Protein AF-A0A1H0SZ43-F1 (afdb_monomer)

Sequence (228 aa):
MDKKLRDLKENLDHSVLKDIQITHNEKQRILESLHKKDKRLVPYPYYLAVVTAAVILLILLIPQFQKEHDQASTILNEVLQTEYQDDIYFPTFKQYPITFSTILYAPNGGEKKDFMVTYSETSGELMDMEGSDRQRILYGPYEGEMVFRVTYSNFQVSMNQRSNIETIGGVKTIVDEIENDNGHFWLVSFNVKNGSYYIEFNLSEKLEKVDAISIVENIIEGSITNIR

pLDDT: mean 82.41, std 14.92, range [36.5, 98.12]

Structure (mmCIF, N/CA/C/O backbone):
data_AF-A0A1H0SZ43-F1
#
_entry.id   AF-A0A1H0SZ43-F1
#
loop_
_atom_site.group_PDB
_atom_site.id
_atom_sit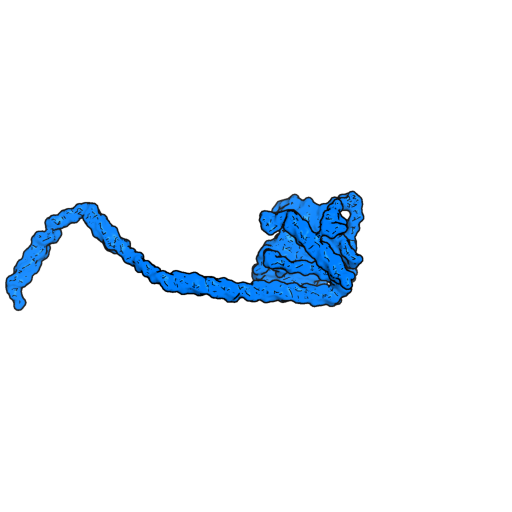e.type_symbol
_atom_site.label_atom_id
_atom_site.label_alt_id
_atom_site.label_comp_id
_atom_site.label_asym_id
_atom_site.label_entity_id
_atom_site.label_seq_id
_atom_site.pdbx_PDB_ins_code
_atom_site.Cartn_x
_atom_site.Cartn_y
_atom_site.Cartn_z
_atom_site.occupancy
_atom_site.B_iso_or_equiv
_atom_site.auth_seq_id
_atom_site.auth_comp_id
_atom_site.auth_asym_id
_atom_site.auth_atom_id
_atom_site.pdbx_PDB_model_num
ATOM 1 N N . MET A 1 1 ? 63.622 -22.001 -74.431 1.00 51.91 1 MET A N 1
ATOM 2 C CA . MET A 1 1 ? 63.098 -20.808 -73.734 1.00 51.91 1 MET A CA 1
ATOM 3 C C . MET A 1 1 ? 63.839 -19.609 -74.293 1.00 51.91 1 MET A C 1
ATOM 5 O O . MET A 1 1 ? 65.061 -19.584 -74.229 1.00 51.91 1 MET A O 1
ATOM 9 N N . ASP A 1 2 ? 63.106 -18.748 -74.987 1.00 54.59 2 ASP A N 1
ATOM 10 C CA . ASP A 1 2 ? 63.614 -17.879 -76.047 1.00 54.59 2 ASP A CA 1
ATOM 11 C C . ASP A 1 2 ? 64.477 -16.726 -75.509 1.00 54.59 2 ASP A C 1
ATOM 13 O O . ASP A 1 2 ? 64.084 -16.043 -74.561 1.00 54.59 2 ASP A O 1
ATOM 17 N N . LYS A 1 3 ? 65.659 -16.507 -76.096 1.00 57.03 3 LYS A N 1
ATOM 18 C CA . LYS A 1 3 ? 66.638 -15.506 -75.623 1.00 57.03 3 LYS A CA 1
ATOM 19 C C . LYS A 1 3 ? 66.054 -14.085 -75.675 1.00 57.03 3 LYS A C 1
ATOM 21 O O . LYS A 1 3 ? 66.315 -13.277 -74.794 1.00 57.03 3 LYS A O 1
ATOM 26 N N . LYS A 1 4 ? 65.135 -13.847 -76.620 1.00 56.84 4 LYS A N 1
ATOM 27 C CA . LYS A 1 4 ? 64.358 -12.603 -76.748 1.00 56.84 4 LYS A CA 1
ATOM 28 C C . LYS A 1 4 ? 63.408 -12.326 -75.577 1.00 56.84 4 LYS A C 1
ATOM 30 O O . LYS A 1 4 ? 63.117 -11.170 -75.308 1.00 56.84 4 LYS A O 1
ATOM 35 N N . LEU A 1 5 ? 62.932 -13.355 -74.873 1.00 53.62 5 LEU A N 1
ATOM 36 C CA . LEU A 1 5 ? 61.992 -13.207 -73.753 1.00 53.62 5 LEU A CA 1
ATOM 37 C C . LEU A 1 5 ? 62.698 -12.883 -72.427 1.00 53.62 5 LEU A C 1
ATOM 39 O O . LEU A 1 5 ? 62.084 -12.281 -71.549 1.00 53.62 5 LEU A O 1
ATOM 43 N N . ARG A 1 6 ? 63.983 -13.246 -72.282 1.00 57.47 6 ARG A N 1
ATOM 44 C CA . ARG A 1 6 ? 64.807 -12.814 -71.138 1.00 57.47 6 ARG A CA 1
ATOM 45 C C . ARG A 1 6 ? 65.218 -11.351 -71.260 1.00 57.47 6 ARG A C 1
ATOM 47 O O . ARG A 1 6 ? 65.000 -10.615 -70.306 1.00 57.47 6 ARG A O 1
ATOM 54 N N . ASP A 1 7 ? 65.665 -10.923 -72.440 1.00 59.09 7 ASP A N 1
ATOM 55 C CA . ASP A 1 7 ? 66.059 -9.524 -72.675 1.00 59.09 7 ASP A CA 1
ATOM 56 C C . ASP A 1 7 ? 64.871 -8.548 -72.561 1.00 59.09 7 ASP A C 1
ATOM 58 O O . ASP A 1 7 ? 65.037 -7.399 -72.153 1.00 59.09 7 ASP A O 1
ATOM 62 N N . LEU A 1 8 ? 63.649 -9.000 -72.874 1.00 55.69 8 LEU A N 1
ATOM 63 C CA . LEU A 1 8 ? 62.426 -8.218 -72.653 1.00 55.69 8 LEU A CA 1
ATOM 64 C C . LEU A 1 8 ? 62.078 -8.091 -71.166 1.00 55.69 8 LEU A C 1
ATOM 66 O O . LEU A 1 8 ? 61.625 -7.034 -70.736 1.00 55.69 8 LEU A O 1
ATOM 70 N N . LYS A 1 9 ? 62.309 -9.144 -70.374 1.00 54.53 9 LYS A N 1
ATOM 71 C CA . LYS A 1 9 ? 62.028 -9.142 -68.934 1.00 54.53 9 LYS A CA 1
ATOM 72 C C . LYS A 1 9 ? 63.028 -8.280 -68.158 1.00 54.53 9 LYS A C 1
ATOM 74 O O . LYS A 1 9 ? 62.609 -7.518 -67.296 1.00 54.53 9 LYS A O 1
ATOM 79 N N . GLU A 1 10 ? 64.312 -8.336 -68.509 1.00 56.12 10 GLU A N 1
ATOM 80 C CA . GLU A 1 10 ? 65.344 -7.484 -67.895 1.00 56.12 10 GLU A CA 1
ATOM 81 C C . GLU A 1 10 ? 65.180 -5.997 -68.249 1.00 56.12 10 GLU A C 1
ATOM 83 O O . GLU A 1 10 ? 65.385 -5.143 -67.389 1.00 56.12 10 GLU A O 1
ATOM 88 N N . ASN A 1 11 ? 64.734 -5.662 -69.468 1.00 51.94 11 ASN A N 1
ATOM 89 C CA . ASN A 1 11 ? 64.484 -4.263 -69.844 1.00 51.94 11 ASN A CA 1
ATOM 90 C C . ASN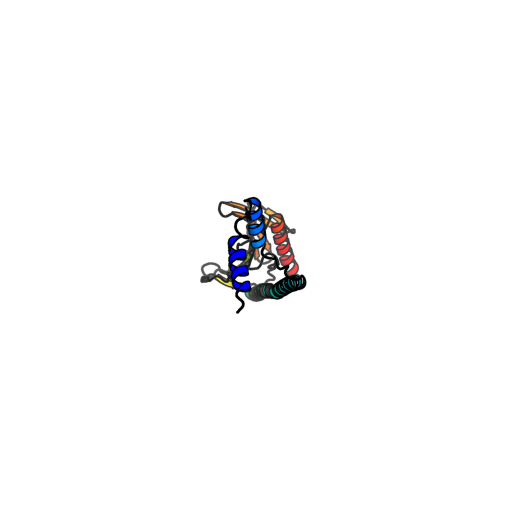 A 1 11 ? 63.194 -3.677 -69.240 1.00 51.94 11 ASN A C 1
ATOM 92 O O . ASN A 1 11 ? 63.128 -2.472 -68.990 1.00 51.94 11 ASN A O 1
ATOM 96 N N . LEU A 1 12 ? 62.178 -4.503 -68.965 1.00 53.28 12 LEU A N 1
ATOM 97 C CA . LEU A 1 12 ? 60.947 -4.063 -68.295 1.00 53.28 12 LEU A CA 1
ATOM 98 C C . LEU A 1 12 ? 61.166 -3.766 -66.803 1.00 53.28 12 LEU A C 1
ATOM 100 O O . LEU A 1 12 ? 60.657 -2.754 -66.317 1.00 53.28 12 LEU A O 1
ATOM 104 N N . ASP A 1 13 ? 61.9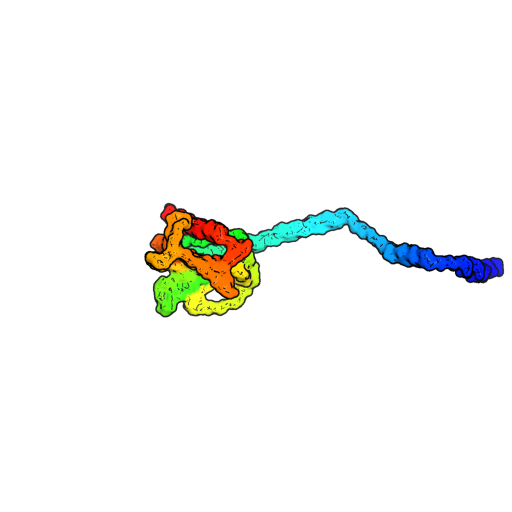71 -4.579 -66.109 1.00 50.06 13 ASP A N 1
ATOM 105 C CA . ASP A 1 13 ? 62.276 -4.379 -64.683 1.00 50.06 13 ASP A CA 1
ATOM 106 C C . ASP A 1 13 ? 63.129 -3.126 -64.423 1.00 50.06 13 ASP A C 1
ATOM 108 O O . ASP A 1 13 ? 63.052 -2.538 -63.344 1.00 50.06 13 ASP A O 1
ATOM 112 N N . HIS A 1 14 ? 63.906 -2.668 -65.411 1.00 50.84 14 HIS A N 1
ATOM 113 C CA . HIS A 1 14 ? 64.825 -1.544 -65.222 1.00 50.84 14 HIS A CA 1
ATOM 114 C C . HIS A 1 14 ? 64.347 -0.190 -65.771 1.00 50.84 14 HIS A C 1
ATOM 116 O O . HIS A 1 14 ? 64.887 0.834 -65.345 1.00 50.84 14 HIS A O 1
ATOM 122 N N . SER A 1 15 ? 63.341 -0.152 -66.658 1.00 48.56 15 SER A N 1
ATOM 123 C CA . SER A 1 15 ? 62.946 1.088 -67.352 1.00 48.56 15 SER A CA 1
ATOM 124 C C . SER A 1 15 ? 61.554 1.630 -67.015 1.00 48.56 15 SER A C 1
ATOM 126 O O . SER A 1 15 ? 61.316 2.806 -67.272 1.00 48.56 15 SER A O 1
ATOM 128 N N . VAL A 1 16 ? 60.625 0.841 -66.462 1.00 50.81 16 VAL A N 1
ATOM 129 C CA . VAL A 1 16 ? 59.220 1.298 -66.321 1.00 50.81 16 VAL A CA 1
ATOM 130 C C . VAL A 1 16 ? 58.848 1.690 -64.885 1.00 50.81 16 VAL A C 1
ATOM 132 O O . VAL A 1 16 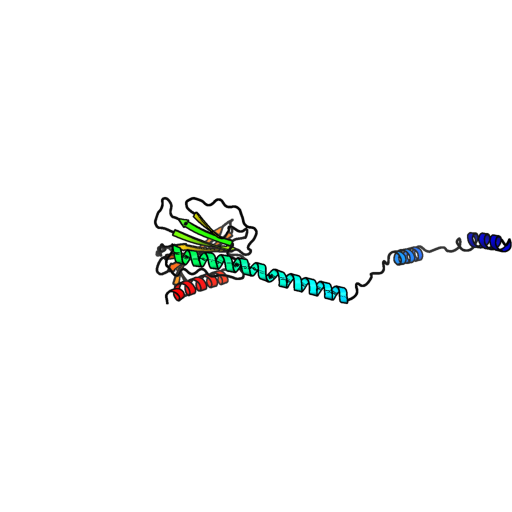? 57.884 2.419 -64.673 1.00 50.81 16 VAL A O 1
ATOM 135 N N . LEU A 1 17 ? 59.639 1.290 -63.886 1.00 49.50 17 LEU A N 1
ATOM 136 C CA . LEU A 1 17 ? 59.316 1.530 -62.472 1.00 49.50 17 LEU A CA 1
ATOM 137 C C . LEU A 1 17 ? 60.171 2.608 -61.786 1.00 49.50 17 LEU A C 1
ATOM 139 O O . LEU A 1 17 ? 59.931 2.905 -60.618 1.00 49.50 17 LEU A O 1
ATOM 143 N N . LYS A 1 18 ? 61.140 3.222 -62.483 1.00 48.75 18 LYS A N 1
ATOM 144 C CA . LYS A 1 18 ? 61.980 4.299 -61.916 1.00 48.75 18 LYS A CA 1
ATOM 145 C C . LYS A 1 18 ? 61.500 5.725 -62.194 1.00 48.75 18 LYS A C 1
ATOM 147 O O . LYS A 1 18 ? 61.917 6.617 -61.465 1.00 48.75 18 LYS A O 1
ATOM 152 N N . ASP A 1 19 ? 60.590 5.921 -63.148 1.00 48.91 19 ASP A N 1
ATOM 153 C CA . ASP A 1 19 ? 60.093 7.259 -63.522 1.00 48.91 19 ASP A CA 1
ATOM 154 C C . ASP A 1 19 ? 58.669 7.568 -63.053 1.00 48.91 19 ASP A C 1
ATOM 156 O O . ASP A 1 19 ? 58.137 8.643 -63.328 1.00 48.91 19 ASP A O 1
ATOM 160 N N . ILE A 1 20 ? 58.048 6.685 -62.268 1.00 51.09 20 ILE A N 1
ATOM 161 C CA . ILE A 1 20 ? 56.809 7.049 -61.580 1.00 51.09 20 ILE A CA 1
ATOM 162 C C . ILE A 1 20 ? 57.196 7.759 -60.281 1.00 51.09 20 ILE A C 1
ATOM 164 O O . ILE A 1 20 ? 57.262 7.154 -59.210 1.00 51.09 20 ILE A O 1
ATOM 168 N N . GLN A 1 21 ? 57.470 9.063 -60.370 1.00 53.22 21 GLN A N 1
ATOM 169 C CA . GLN A 1 21 ? 57.442 9.935 -59.198 1.00 53.22 21 GLN A CA 1
ATOM 170 C C . GLN A 1 21 ? 55.995 10.026 -58.708 1.00 53.22 21 GLN A C 1
ATOM 172 O O . GLN A 1 21 ? 55.263 10.947 -59.057 1.00 53.22 21 GLN A O 1
ATOM 177 N N . ILE A 1 22 ? 55.574 9.040 -57.915 1.00 56.00 22 ILE A N 1
ATOM 178 C CA . ILE A 1 22 ? 54.277 9.070 -57.244 1.00 56.00 22 ILE A CA 1
ATOM 179 C C . ILE A 1 22 ? 54.324 10.243 -56.270 1.00 56.00 22 ILE A C 1
ATOM 181 O O . ILE A 1 22 ? 55.036 10.216 -55.261 1.00 56.00 22 ILE A O 1
ATOM 185 N N . THR A 1 23 ? 53.580 11.294 -56.588 1.00 67.12 23 THR A N 1
ATOM 186 C CA . THR A 1 23 ? 53.463 12.462 -55.719 1.00 67.12 23 THR A CA 1
ATOM 187 C C . THR A 1 23 ? 52.804 12.063 -54.396 1.00 67.12 23 THR A C 1
ATOM 189 O O . THR A 1 23 ? 52.048 11.091 -54.316 1.00 67.12 23 THR A O 1
ATOM 192 N N . HIS A 1 24 ? 53.068 12.810 -53.318 1.00 67.88 24 HIS A N 1
ATOM 193 C CA . HIS A 1 24 ? 52.515 12.502 -51.990 1.00 67.88 24 HIS A CA 1
ATOM 194 C C . HIS A 1 24 ? 50.977 12.350 -52.009 1.00 67.88 24 HIS A C 1
ATOM 196 O O . HIS A 1 24 ? 50.426 11.481 -51.331 1.00 67.88 24 HIS A O 1
ATOM 202 N N . ASN A 1 25 ? 50.302 13.122 -52.867 1.00 70.62 25 ASN A N 1
ATOM 203 C CA . ASN A 1 25 ? 48.854 13.063 -53.079 1.00 70.62 25 ASN A CA 1
ATOM 204 C C . ASN A 1 25 ? 48.376 11.770 -53.755 1.00 70.62 25 ASN A C 1
ATOM 206 O O . ASN A 1 25 ? 47.320 11.248 -53.402 1.00 70.62 25 ASN A O 1
ATOM 210 N N . GLU A 1 26 ? 49.128 11.222 -54.706 1.00 71.06 26 GLU A N 1
ATOM 211 C CA . GLU A 1 26 ? 48.772 9.957 -55.359 1.00 71.06 26 GLU A CA 1
ATOM 212 C C . GLU A 1 26 ? 48.960 8.778 -54.408 1.00 71.06 26 GLU A C 1
ATOM 214 O O . GLU A 1 26 ? 48.111 7.889 -54.348 1.00 71.06 26 GLU A O 1
ATOM 219 N N . LYS A 1 27 ? 50.010 8.816 -53.579 1.00 71.38 27 LYS A N 1
ATOM 220 C CA . LYS A 1 27 ? 50.219 7.822 -52.523 1.00 71.38 27 LYS A CA 1
ATOM 221 C C . LYS A 1 27 ? 49.079 7.840 -51.501 1.00 71.38 27 LYS A C 1
ATOM 223 O O . LYS A 1 27 ? 48.614 6.771 -51.109 1.00 71.38 27 LYS A O 1
ATOM 228 N N . GLN A 1 28 ? 48.604 9.024 -51.103 1.00 73.25 28 GLN A N 1
ATOM 229 C CA . GLN A 1 28 ? 47.438 9.139 -50.224 1.00 73.25 28 GLN A CA 1
ATOM 230 C C . GLN A 1 28 ? 46.155 8.638 -50.888 1.00 73.25 28 GLN A C 1
ATOM 232 O O . GLN A 1 28 ? 45.450 7.845 -50.274 1.00 73.25 28 GLN A O 1
ATOM 237 N N . ARG A 1 29 ? 45.891 8.984 -52.153 1.00 73.12 29 ARG A N 1
ATOM 238 C CA . ARG A 1 29 ? 44.726 8.455 -52.888 1.00 73.12 29 ARG A CA 1
ATOM 239 C C . ARG A 1 29 ? 44.733 6.932 -52.992 1.00 73.12 29 ARG A C 1
ATOM 241 O O . ARG A 1 29 ? 43.689 6.301 -52.845 1.00 73.12 29 ARG A O 1
ATOM 248 N N . ILE A 1 30 ? 45.898 6.332 -53.224 1.00 73.38 30 ILE A N 1
ATOM 249 C CA . ILE A 1 30 ? 46.037 4.874 -53.292 1.00 73.38 30 ILE A CA 1
ATOM 250 C C . ILE A 1 30 ? 45.821 4.252 -51.905 1.00 73.38 30 ILE A C 1
ATOM 252 O O . ILE A 1 30 ? 45.062 3.291 -51.788 1.00 73.38 30 ILE A O 1
ATOM 256 N N . LEU A 1 31 ? 46.399 4.824 -50.844 1.00 71.19 31 LEU A N 1
ATOM 257 C CA . LEU A 1 31 ? 46.170 4.374 -49.464 1.00 71.19 31 LEU A CA 1
ATOM 258 C C . LEU A 1 31 ? 44.696 4.483 -49.048 1.00 71.19 31 LEU A C 1
ATOM 260 O O . 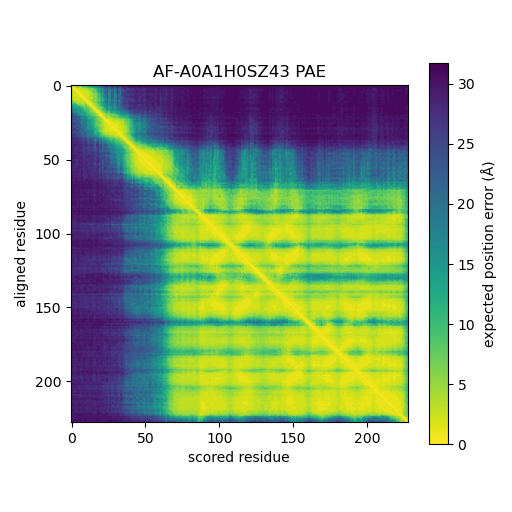LEU A 1 31 ? 44.156 3.539 -48.476 1.00 71.19 31 LEU A O 1
ATOM 264 N N . GLU A 1 32 ? 44.021 5.579 -49.391 1.00 72.25 32 GLU A N 1
ATOM 265 C CA . GLU A 1 32 ? 42.584 5.752 -49.154 1.00 72.25 32 GLU A CA 1
ATOM 266 C C . GLU A 1 32 ? 41.751 4.733 -49.936 1.00 72.25 32 GLU A C 1
ATOM 268 O O . GLU A 1 32 ? 40.787 4.185 -49.401 1.00 72.25 32 GLU A O 1
ATOM 273 N N . SER A 1 33 ? 42.139 4.418 -51.176 1.00 68.75 33 SER A N 1
ATOM 274 C CA . SER A 1 33 ? 41.449 3.407 -51.985 1.00 68.75 33 SER A CA 1
ATOM 275 C C . SER A 1 33 ? 41.627 1.982 -51.447 1.00 68.75 33 SER A C 1
ATOM 277 O O . SER A 1 33 ? 40.697 1.185 -51.533 1.00 68.75 33 SER A O 1
ATOM 279 N N . LEU A 1 34 ? 42.771 1.678 -50.820 1.00 63.22 34 LEU A N 1
ATOM 280 C CA . LEU A 1 34 ? 43.043 0.389 -50.172 1.00 63.22 34 LEU A CA 1
ATOM 281 C C . LEU A 1 34 ? 42.355 0.261 -48.803 1.00 63.22 34 LEU A C 1
ATOM 283 O O . LEU A 1 34 ? 41.975 -0.837 -48.403 1.00 63.22 34 LEU A O 1
ATOM 287 N N . HIS A 1 35 ? 42.165 1.373 -48.085 1.00 61.25 35 HIS A N 1
ATOM 288 C CA . HIS A 1 35 ? 41.445 1.416 -46.805 1.00 61.25 35 HIS A CA 1
ATOM 289 C C . HIS A 1 35 ? 39.923 1.517 -46.952 1.00 61.25 35 HIS A C 1
ATOM 291 O O . HIS A 1 35 ? 39.200 1.355 -45.962 1.00 61.25 35 HIS A O 1
ATOM 297 N N . LYS A 1 36 ? 39.407 1.741 -48.165 1.00 55.28 36 LYS A N 1
ATOM 298 C CA . LYS A 1 36 ? 37.971 1.735 -48.451 1.00 55.28 36 LYS A CA 1
ATOM 299 C C . LYS A 1 36 ? 37.450 0.296 -48.449 1.00 55.28 36 LYS A C 1
ATOM 301 O O . LYS A 1 36 ? 37.147 -0.290 -49.479 1.00 55.28 36 LYS A O 1
ATOM 306 N N . LYS A 1 37 ? 37.360 -0.282 -47.251 1.00 55.94 37 LYS A N 1
ATOM 307 C CA . LYS A 1 37 ? 36.690 -1.554 -46.988 1.00 55.94 37 LYS A CA 1
ATOM 308 C C . LYS A 1 37 ? 35.260 -1.410 -47.497 1.00 55.94 37 LYS A C 1
ATOM 310 O O . LYS A 1 37 ? 34.521 -0.569 -46.978 1.00 55.94 37 LYS A O 1
ATOM 315 N N . ASP A 1 38 ? 34.896 -2.183 -48.518 1.00 57.03 38 ASP A N 1
ATOM 316 C CA . ASP A 1 38 ? 33.530 -2.230 -49.029 1.00 57.03 38 ASP A CA 1
ATOM 317 C C . ASP A 1 38 ? 32.586 -2.418 -47.845 1.00 57.03 38 ASP A C 1
ATOM 319 O O . ASP A 1 38 ? 32.577 -3.465 -47.186 1.00 57.03 38 ASP A O 1
ATOM 323 N N . LYS A 1 39 ? 31.814 -1.372 -47.532 1.00 57.00 39 LYS A N 1
ATOM 324 C CA . LYS A 1 39 ? 30.705 -1.484 -46.595 1.00 57.00 39 LYS A CA 1
ATOM 325 C C . LYS A 1 39 ? 29.702 -2.391 -47.288 1.00 57.00 39 LYS A C 1
ATOM 327 O O . LYS A 1 39 ? 28.895 -1.920 -48.082 1.00 57.00 39 LYS A O 1
ATOM 332 N N . ARG A 1 40 ? 29.805 -3.701 -47.045 1.00 59.19 40 ARG A N 1
ATOM 333 C CA . ARG A 1 40 ? 28.800 -4.672 -47.469 1.00 59.19 40 ARG A CA 1
ATOM 334 C C . ARG A 1 40 ? 27.488 -4.212 -46.855 1.00 59.19 40 ARG A C 1
ATOM 336 O O . ARG A 1 40 ? 27.285 -4.353 -45.652 1.00 59.19 40 ARG A O 1
ATOM 343 N N . LEU A 1 41 ? 26.660 -3.574 -47.677 1.00 61.22 41 LEU A N 1
ATOM 344 C CA . LEU A 1 41 ? 25.313 -3.177 -47.312 1.00 61.22 41 LEU A CA 1
ATOM 345 C C . LEU A 1 41 ? 24.597 -4.463 -46.932 1.00 61.22 41 LEU A C 1
ATOM 347 O O . LEU A 1 41 ? 24.427 -5.360 -47.759 1.00 61.22 41 LEU A O 1
ATOM 351 N N . VAL A 1 42 ? 24.280 -4.588 -45.648 1.00 68.62 42 VAL A N 1
ATOM 352 C CA . VAL A 1 42 ? 23.549 -5.745 -45.154 1.00 68.62 42 VAL A CA 1
ATOM 353 C C . VAL A 1 42 ? 22.195 -5.719 -45.869 1.00 68.62 42 VAL A C 1
ATOM 355 O O . VAL A 1 42 ? 21.550 -4.667 -45.897 1.00 68.62 42 VAL A O 1
ATOM 358 N N . PRO A 1 43 ? 21.786 -6.805 -46.541 1.00 78.12 43 PRO A N 1
ATOM 359 C CA . PRO A 1 43 ? 20.596 -6.779 -47.375 1.00 78.12 43 PRO A CA 1
ATOM 360 C C . PRO A 1 43 ? 19.368 -6.440 -46.523 1.00 78.12 43 PRO A C 1
ATOM 362 O O . PRO A 1 43 ? 19.183 -6.999 -45.447 1.00 78.12 43 PRO A O 1
ATOM 365 N N . TYR A 1 44 ? 18.512 -5.548 -47.025 1.00 75.06 44 TYR A N 1
ATOM 366 C CA . TYR A 1 44 ? 17.254 -5.125 -46.394 1.00 75.06 44 TYR A CA 1
ATOM 367 C C . TYR A 1 44 ? 16.426 -6.245 -45.712 1.00 75.06 44 TYR A C 1
ATOM 369 O O . TYR A 1 44 ? 15.971 -6.021 -44.589 1.00 75.06 44 TYR A O 1
ATOM 377 N N . PRO A 1 45 ? 16.271 -7.464 -46.282 1.00 83.62 45 PRO A N 1
ATOM 378 C CA . PRO A 1 45 ? 15.563 -8.559 -45.602 1.00 83.62 45 PRO A CA 1
ATOM 379 C C . PRO A 1 45 ? 16.171 -8.975 -44.254 1.00 83.62 45 PRO A C 1
ATOM 381 O O . PRO A 1 45 ? 15.441 -9.431 -43.380 1.00 83.62 45 PRO A O 1
ATOM 384 N N . TYR A 1 46 ? 17.478 -8.787 -44.047 1.00 85.38 46 TYR A N 1
ATOM 385 C CA . TYR A 1 46 ? 18.127 -9.063 -42.765 1.00 85.38 46 TYR A CA 1
ATOM 386 C C . TYR A 1 46 ? 17.644 -8.104 -41.671 1.00 85.38 46 TYR A C 1
ATOM 388 O O . TYR A 1 46 ? 17.347 -8.537 -40.562 1.00 85.38 46 TYR A O 1
ATOM 396 N N . TYR A 1 47 ? 17.497 -6.813 -41.985 1.00 83.50 47 TYR A N 1
ATOM 397 C CA . TYR A 1 47 ? 16.976 -5.829 -41.032 1.00 83.50 47 TYR A CA 1
ATOM 398 C C . TYR A 1 47 ? 15.532 -6.133 -40.641 1.00 83.50 47 TYR A C 1
ATOM 400 O O . TYR A 1 47 ? 15.202 -6.107 -39.458 1.00 83.50 47 TYR A O 1
ATOM 408 N N . LEU A 1 48 ? 14.690 -6.481 -41.619 1.00 86.69 48 LEU A N 1
ATOM 409 C CA . LEU A 1 48 ? 13.311 -6.886 -41.350 1.00 86.69 48 LEU A CA 1
ATOM 410 C C . LEU A 1 48 ? 13.249 -8.110 -40.434 1.00 86.69 48 LEU A C 1
ATOM 412 O O . LEU A 1 48 ? 12.468 -8.097 -39.485 1.00 86.69 48 LEU A O 1
ATOM 416 N N . ALA A 1 49 ? 14.095 -9.118 -40.673 1.00 87.94 49 ALA A N 1
ATOM 417 C CA . ALA A 1 49 ? 14.172 -10.322 -39.848 1.00 87.94 49 ALA A CA 1
ATOM 418 C C . ALA A 1 49 ? 14.611 -10.021 -38.404 1.00 87.94 49 ALA A C 1
ATOM 420 O O . ALA A 1 49 ? 14.023 -10.546 -37.463 1.00 87.94 49 ALA A O 1
ATOM 421 N N . VAL A 1 50 ? 15.598 -9.139 -38.211 1.00 87.94 50 VAL A N 1
ATOM 422 C CA . VAL A 1 50 ? 16.055 -8.733 -36.869 1.00 87.94 50 VAL A CA 1
ATOM 423 C C . VAL A 1 50 ? 14.959 -7.975 -36.118 1.00 87.94 50 VAL A C 1
ATOM 425 O O . VAL A 1 50 ? 14.716 -8.259 -34.948 1.00 87.94 50 VAL A O 1
ATOM 428 N N . VAL A 1 51 ? 14.256 -7.053 -36.784 1.00 90.25 51 VAL A N 1
ATOM 429 C CA . VAL A 1 51 ? 13.150 -6.303 -36.167 1.00 90.25 51 VAL A CA 1
ATOM 430 C C . VAL A 1 51 ? 11.991 -7.231 -35.803 1.00 90.25 51 VAL A C 1
ATOM 432 O O . VAL A 1 51 ? 11.475 -7.148 -34.693 1.00 90.25 51 VAL A O 1
ATOM 435 N N . THR A 1 52 ? 11.605 -8.154 -36.690 1.00 89.06 52 THR A N 1
ATOM 436 C CA . THR A 1 52 ? 10.539 -9.125 -36.378 1.00 89.06 52 THR A CA 1
ATOM 437 C C . THR A 1 52 ? 10.932 -10.054 -35.238 1.00 89.06 52 THR A C 1
ATOM 439 O O . THR A 1 52 ? 10.118 -10.275 -34.345 1.00 89.06 52 THR A O 1
ATOM 442 N N . ALA A 1 53 ? 12.173 -10.544 -35.211 1.00 90.75 53 ALA A N 1
ATOM 443 C CA . ALA A 1 53 ? 12.670 -11.353 -34.103 1.00 90.75 53 ALA A CA 1
ATOM 444 C C . ALA A 1 53 ? 12.640 -10.584 -32.771 1.00 90.75 53 ALA A C 1
ATOM 446 O O . ALA A 1 53 ? 12.199 -11.135 -31.766 1.00 90.75 53 ALA A O 1
ATOM 447 N N . ALA A 1 54 ? 13.034 -9.305 -32.764 1.00 89.69 54 ALA A N 1
ATOM 448 C CA . ALA A 1 54 ? 12.986 -8.460 -31.571 1.00 89.69 54 ALA A CA 1
ATOM 449 C C . ALA A 1 54 ? 11.549 -8.230 -31.071 1.00 89.69 54 ALA A C 1
ATOM 451 O O . ALA A 1 54 ? 11.297 -8.316 -29.872 1.00 89.69 54 ALA A O 1
ATOM 452 N N . VAL A 1 55 ? 10.593 -7.997 -31.976 1.00 91.31 55 VAL A N 1
ATOM 453 C CA . VAL A 1 55 ? 9.174 -7.825 -31.621 1.00 91.31 55 VAL A CA 1
ATOM 454 C C . VAL A 1 55 ? 8.572 -9.123 -31.080 1.00 91.31 55 VAL A C 1
ATOM 456 O O . VAL A 1 55 ? 7.873 -9.091 -30.072 1.00 91.31 55 VAL A O 1
ATOM 459 N N . ILE A 1 56 ? 8.864 -10.270 -31.701 1.00 89.75 56 ILE A N 1
ATOM 460 C CA . ILE A 1 56 ? 8.400 -11.578 -31.214 1.00 89.75 56 ILE A CA 1
ATOM 461 C C . ILE A 1 56 ? 8.982 -11.866 -29.828 1.00 89.75 56 ILE A C 1
ATOM 463 O O . ILE A 1 56 ? 8.244 -12.292 -28.944 1.00 89.75 56 ILE A O 1
ATOM 467 N N . LEU A 1 57 ? 10.273 -11.593 -29.614 1.00 86.25 57 LEU A N 1
ATOM 468 C CA . LEU A 1 57 ? 10.911 -11.748 -28.307 1.00 86.25 57 LEU A CA 1
ATOM 469 C C . LEU A 1 57 ? 10.221 -10.875 -27.250 1.00 86.25 57 LEU A C 1
ATOM 471 O O . LEU A 1 57 ? 9.914 -11.365 -26.170 1.00 86.25 57 LEU A O 1
ATOM 475 N N . LEU A 1 58 ? 9.910 -9.618 -27.581 1.00 80.62 58 LEU A N 1
ATOM 476 C CA . LEU A 1 58 ? 9.194 -8.712 -26.684 1.00 80.62 58 LEU A CA 1
ATOM 477 C C . LEU A 1 58 ? 7.801 -9.257 -26.327 1.00 80.62 58 LEU A C 1
ATOM 479 O O . LEU A 1 58 ? 7.445 -9.289 -25.156 1.00 80.62 58 LEU A O 1
ATOM 483 N N . ILE A 1 59 ? 7.038 -9.742 -27.316 1.00 80.94 59 ILE A N 1
ATOM 484 C CA . ILE A 1 59 ? 5.699 -10.323 -27.109 1.00 80.94 59 ILE A CA 1
ATOM 485 C C . ILE A 1 59 ? 5.766 -11.579 -26.231 1.00 80.94 59 ILE A C 1
ATOM 487 O O . ILE A 1 59 ? 4.898 -11.780 -25.384 1.00 80.94 59 ILE A O 1
ATOM 491 N N . LEU A 1 60 ? 6.798 -12.409 -26.399 1.00 76.25 60 LEU A N 1
ATOM 492 C CA . LEU A 1 60 ? 6.991 -13.625 -25.606 1.00 76.25 60 LEU A CA 1
ATOM 493 C C . LEU A 1 60 ? 7.363 -13.349 -24.140 1.00 76.25 60 LEU A C 1
ATOM 495 O O . LEU A 1 60 ? 7.167 -14.234 -23.312 1.00 76.25 60 LEU A O 1
ATOM 499 N N . LEU A 1 61 ? 7.856 -12.151 -23.808 1.00 69.50 61 LEU A N 1
ATOM 500 C CA . LEU A 1 61 ? 8.227 -11.765 -22.439 1.00 69.50 61 LEU A CA 1
ATOM 501 C C . LEU A 1 61 ? 7.057 -11.167 -21.629 1.00 69.50 61 LEU A C 1
ATOM 503 O O . LEU A 1 61 ? 7.071 -11.230 -20.403 1.00 69.50 61 LEU A O 1
ATOM 507 N N . ILE A 1 62 ? 6.005 -10.659 -22.284 1.00 66.12 62 ILE A N 1
ATOM 508 C CA . ILE A 1 62 ? 4.810 -10.081 -21.626 1.00 66.12 62 ILE A CA 1
ATOM 509 C C . ILE A 1 62 ? 4.087 -11.047 -20.651 1.00 66.12 62 ILE A C 1
ATOM 511 O O . ILE A 1 62 ? 3.701 -10.600 -19.569 1.00 66.12 62 ILE A O 1
ATOM 515 N N . PRO A 1 63 ? 3.891 -12.353 -20.949 1.00 61.31 63 PRO A N 1
ATOM 516 C CA . PRO A 1 63 ? 3.100 -13.234 -20.088 1.00 61.31 63 PRO A CA 1
ATOM 517 C C . PRO A 1 63 ? 3.761 -13.555 -18.741 1.00 61.31 63 PRO A C 1
ATOM 519 O O . PRO A 1 63 ? 3.070 -13.987 -17.820 1.00 61.31 63 PRO A O 1
ATOM 522 N N . GLN A 1 64 ? 5.082 -13.387 -18.609 1.00 58.56 64 GLN A N 1
ATOM 523 C CA . GLN A 1 64 ? 5.771 -13.684 -17.349 1.00 58.56 64 GLN A CA 1
ATOM 524 C C . GLN A 1 64 ? 5.444 -12.649 -16.266 1.00 58.56 64 GLN A C 1
ATOM 526 O O . GLN A 1 64 ? 5.188 -13.039 -15.132 1.00 58.56 64 GLN A O 1
ATOM 531 N N . PHE A 1 65 ? 5.317 -11.371 -16.636 1.00 57.66 65 PHE A N 1
ATOM 532 C CA . PHE A 1 65 ? 4.933 -10.299 -15.710 1.00 57.66 65 PHE A CA 1
ATOM 533 C C . PHE A 1 65 ? 3.485 -10.418 -15.208 1.00 57.66 65 PHE A C 1
ATOM 535 O O . PHE A 1 65 ? 3.181 -10.009 -14.092 1.00 57.66 65 PHE A O 1
ATOM 542 N N . GLN A 1 66 ? 2.580 -11.000 -16.006 1.00 58.53 66 GLN A N 1
ATOM 543 C CA . GLN A 1 66 ? 1.176 -11.167 -15.603 1.00 58.53 66 GLN A CA 1
ATOM 544 C C . GLN A 1 66 ? 0.994 -12.267 -14.548 1.00 58.53 66 GLN A C 1
ATOM 546 O O . GLN A 1 66 ? 0.222 -12.092 -13.611 1.00 58.53 66 GLN A O 1
ATOM 551 N N . LYS A 1 67 ? 1.742 -13.374 -14.651 1.00 60.31 67 LYS A N 1
ATOM 552 C CA . LYS A 1 67 ? 1.613 -14.500 -13.710 1.00 60.31 67 LYS A CA 1
ATOM 553 C C . LYS A 1 67 ? 1.968 -14.139 -12.268 1.00 60.31 67 LYS A C 1
ATOM 555 O O . LYS A 1 67 ? 1.318 -14.629 -11.352 1.00 60.31 67 LYS A O 1
ATOM 560 N N . GLU A 1 68 ? 2.993 -13.317 -12.071 1.00 61.62 68 GLU A N 1
ATOM 561 C CA . GLU A 1 68 ? 3.446 -12.920 -10.734 1.00 61.62 68 GLU A CA 1
ATOM 562 C C . GLU A 1 68 ? 2.429 -11.987 -10.051 1.00 61.62 68 GLU A C 1
ATOM 564 O O . GLU A 1 68 ? 2.078 -12.177 -8.886 1.00 61.62 68 GLU A O 1
ATOM 569 N N . HIS A 1 69 ? 1.859 -11.052 -10.818 1.00 61.31 69 HIS A N 1
ATOM 570 C CA . HIS A 1 69 ? 0.815 -10.137 -10.351 1.00 61.31 69 HIS A CA 1
ATOM 571 C C . HIS A 1 69 ? -0.471 -10.867 -9.914 1.00 61.31 69 HIS A C 1
ATOM 573 O O . HIS A 1 69 ? -1.057 -10.560 -8.870 1.00 61.31 69 HIS A O 1
ATOM 579 N N . ASP A 1 70 ? -0.884 -11.880 -10.678 1.00 70.25 70 ASP A N 1
ATOM 580 C CA . ASP A 1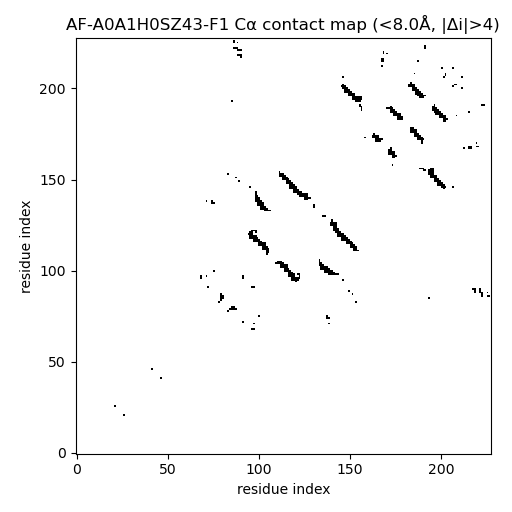 70 ? -2.073 -12.684 -10.377 1.00 70.25 70 ASP A CA 1
ATOM 581 C C . ASP A 1 70 ? -1.870 -13.577 -9.137 1.00 70.25 70 ASP A C 1
ATOM 583 O O . ASP A 1 70 ? -2.809 -13.841 -8.381 1.00 70.25 70 ASP A O 1
ATOM 587 N N . GLN A 1 71 ? -0.635 -14.019 -8.877 1.00 76.25 71 GLN A N 1
ATOM 588 C CA . GLN A 1 71 ? -0.322 -14.855 -7.719 1.00 76.25 71 GLN A CA 1
ATOM 589 C C . GLN A 1 71 ? -0.415 -14.077 -6.401 1.00 76.25 71 GLN A C 1
ATOM 591 O O . GLN A 1 71 ? -1.019 -14.577 -5.450 1.00 76.25 71 GLN A O 1
ATOM 596 N N . ALA A 1 72 ? 0.144 -12.862 -6.340 1.00 77.75 72 ALA A N 1
ATOM 597 C CA . ALA A 1 72 ? 0.083 -12.033 -5.138 1.00 77.75 72 ALA A CA 1
ATOM 598 C C . ALA A 1 72 ? -1.377 -11.756 -4.749 1.00 77.75 72 ALA A C 1
ATOM 600 O O . ALA A 1 72 ? -1.809 -12.114 -3.656 1.00 77.75 72 ALA A O 1
ATOM 601 N N . SER A 1 73 ? -2.172 -11.213 -5.671 1.00 75.88 73 SER A N 1
ATOM 602 C CA . SER A 1 73 ? -3.583 -10.885 -5.420 1.00 75.88 73 SER A CA 1
ATOM 603 C C . SER A 1 73 ? -4.415 -12.085 -4.943 1.00 75.88 73 SER A C 1
ATOM 605 O O . SER A 1 73 ? -5.231 -11.946 -4.031 1.00 75.88 73 SER A O 1
ATOM 607 N N . THR A 1 74 ? -4.166 -13.278 -5.490 1.00 80.56 74 THR A N 1
ATOM 608 C CA . THR A 1 74 ? -4.832 -14.517 -5.059 1.00 80.56 74 THR A CA 1
ATOM 609 C C . THR A 1 74 ? -4.511 -14.861 -3.601 1.00 80.56 74 THR A C 1
ATOM 611 O O . THR A 1 74 ? -5.431 -15.091 -2.816 1.00 80.56 74 THR A O 1
ATOM 614 N N . ILE A 1 75 ? -3.226 -14.848 -3.222 1.00 81.50 75 ILE A N 1
ATOM 615 C CA . ILE A 1 75 ? -2.782 -15.151 -1.850 1.00 81.50 75 ILE A CA 1
ATOM 616 C C . ILE A 1 75 ? -3.360 -14.135 -0.861 1.00 81.50 75 ILE A C 1
ATOM 618 O O . ILE A 1 75 ? -3.844 -14.516 0.204 1.00 81.50 75 ILE A O 1
ATOM 622 N N . LEU A 1 76 ? -3.343 -12.845 -1.214 1.00 82.88 76 LEU A N 1
ATOM 623 C CA . LEU A 1 76 ? -3.901 -11.794 -0.366 1.00 82.88 76 LEU A CA 1
ATOM 624 C C . LEU A 1 76 ? -5.394 -12.030 -0.091 1.00 82.88 76 LEU A C 1
ATOM 626 O O . LEU A 1 76 ? -5.805 -12.021 1.068 1.00 82.88 76 LEU A O 1
ATOM 630 N N . ASN A 1 77 ? -6.193 -12.294 -1.126 1.00 81.12 77 ASN A N 1
ATOM 631 C CA . ASN A 1 77 ? -7.636 -12.495 -0.977 1.00 81.12 77 ASN A CA 1
ATOM 632 C C . ASN A 1 77 ? -7.979 -13.705 -0.095 1.00 81.12 77 ASN A C 1
ATOM 634 O O . ASN A 1 77 ? -8.861 -13.609 0.758 1.00 81.12 77 ASN A O 1
ATOM 638 N N . GLU A 1 78 ? -7.270 -14.825 -0.257 1.00 82.25 78 GLU A N 1
ATOM 639 C CA . GLU A 1 78 ? -7.483 -16.028 0.558 1.00 82.25 78 GLU A CA 1
ATOM 640 C C . GLU A 1 78 ? -7.196 -15.766 2.046 1.00 82.25 78 GLU A C 1
ATOM 642 O O . GLU A 1 78 ? -7.971 -16.154 2.929 1.00 82.25 78 GLU A O 1
ATOM 647 N N . VAL A 1 79 ? -6.100 -15.061 2.337 1.00 81.56 79 VAL A N 1
ATOM 648 C CA . VAL A 1 79 ? -5.707 -14.7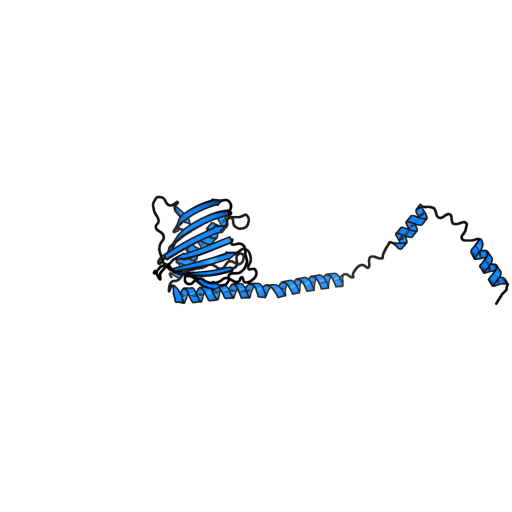47 3.714 1.00 81.56 79 VAL A CA 1
ATOM 649 C C . VAL A 1 79 ? -6.673 -13.755 4.354 1.00 81.56 79 VAL A C 1
ATOM 651 O O . VAL A 1 79 ? -7.069 -13.958 5.502 1.00 81.56 79 VAL A O 1
ATOM 654 N N . LEU A 1 80 ? -7.087 -12.717 3.625 1.00 81.06 80 LEU A N 1
ATOM 655 C CA . LEU A 1 80 ? -8.034 -11.716 4.118 1.00 81.06 80 LEU A CA 1
ATOM 656 C C . LEU A 1 80 ? -9.375 -12.350 4.505 1.00 81.06 80 LEU A C 1
ATOM 658 O O . LEU A 1 80 ? -9.867 -12.112 5.610 1.00 81.06 80 LEU A O 1
ATOM 662 N N . GLN A 1 81 ? -9.907 -13.235 3.655 1.00 79.00 81 GLN A N 1
ATOM 663 C CA . GLN A 1 81 ? -11.144 -13.967 3.944 1.00 79.00 81 GLN A CA 1
ATOM 664 C C . GLN A 1 81 ? -11.017 -14.869 5.176 1.00 79.00 81 GLN A C 1
ATOM 666 O O . GLN A 1 81 ? -11.958 -14.984 5.962 1.00 79.00 81 GLN A O 1
ATOM 671 N N . THR A 1 82 ? -9.855 -15.495 5.367 1.00 80.00 82 THR A N 1
ATOM 672 C CA . THR A 1 82 ? -9.645 -16.454 6.458 1.00 80.00 82 THR A CA 1
ATOM 673 C C . THR A 1 82 ? -9.393 -15.774 7.809 1.00 80.00 82 THR A C 1
ATOM 675 O O . THR A 1 82 ? -9.932 -16.205 8.827 1.00 80.00 82 THR A O 1
ATOM 678 N N . GLU A 1 83 ? -8.559 -14.731 7.848 1.00 79.69 83 GLU A N 1
ATOM 679 C CA . GLU A 1 83 ? -8.026 -14.161 9.099 1.00 79.69 83 GLU A CA 1
ATOM 680 C C . GLU A 1 83 ? -8.826 -12.981 9.647 1.00 79.69 83 GLU A C 1
ATOM 682 O O . GLU A 1 83 ? -8.847 -12.781 10.866 1.00 79.69 83 GLU A O 1
ATOM 687 N N . TYR A 1 84 ? -9.447 -12.194 8.769 1.00 77.50 84 TYR A N 1
ATOM 688 C CA . TYR A 1 84 ? -10.100 -10.946 9.154 1.00 77.50 84 TYR A CA 1
ATOM 689 C C . TYR A 1 84 ? -11.624 -11.009 9.077 1.00 77.50 84 TYR A C 1
ATOM 691 O O . TYR A 1 84 ? -12.269 -10.179 9.705 1.00 77.50 84 TYR A O 1
ATOM 699 N N . GLN A 1 85 ? -12.199 -12.006 8.385 1.00 69.31 85 GLN A N 1
ATOM 700 C CA . GLN A 1 85 ? -13.657 -12.201 8.241 1.00 69.31 85 GLN A CA 1
ATOM 701 C C . GLN A 1 85 ? -14.411 -10.947 7.760 1.00 69.31 85 GLN A C 1
ATOM 703 O O . GLN A 1 85 ? -15.626 -10.844 7.918 1.00 69.31 85 GLN A O 1
ATOM 708 N N . ASP A 1 86 ? -13.672 -10.013 7.172 1.00 67.31 86 ASP A N 1
ATOM 709 C CA . ASP A 1 86 ? -14.106 -8.685 6.792 1.00 67.31 86 ASP A CA 1
ATOM 710 C C . ASP A 1 86 ? -13.727 -8.442 5.340 1.00 67.31 86 ASP A C 1
ATOM 712 O O . ASP A 1 86 ? -12.694 -8.915 4.855 1.00 67.31 86 ASP A O 1
ATOM 716 N N . ASP A 1 87 ? -14.542 -7.634 4.671 1.00 71.06 87 ASP A N 1
ATOM 717 C CA . ASP A 1 87 ? -14.311 -7.187 3.306 1.00 71.06 87 ASP A CA 1
ATOM 718 C C . ASP A 1 87 ? -13.240 -6.089 3.260 1.00 71.06 87 ASP A C 1
ATOM 720 O O . ASP A 1 87 ? -13.496 -4.915 2.975 1.00 71.06 87 ASP A O 1
ATOM 724 N N . ILE A 1 88 ? -12.009 -6.469 3.595 1.00 86.06 88 ILE A N 1
ATOM 725 C CA . ILE A 1 88 ? -10.849 -5.593 3.501 1.00 86.06 88 ILE A CA 1
ATOM 726 C C . ILE A 1 88 ? -10.417 -5.529 2.040 1.00 86.06 88 ILE A C 1
ATOM 728 O O . ILE A 1 88 ? -10.173 -6.546 1.394 1.00 86.06 88 ILE A O 1
ATOM 732 N N . TYR A 1 89 ? -10.295 -4.314 1.522 1.00 89.00 89 TYR A N 1
ATOM 733 C CA . TYR A 1 89 ? -9.890 -4.064 0.149 1.00 89.00 89 TYR A CA 1
ATOM 734 C C . TYR A 1 89 ? -8.421 -3.644 0.062 1.00 89.00 89 TYR A C 1
ATOM 736 O O . TYR A 1 89 ? -7.995 -2.716 0.755 1.00 89.00 89 TYR A O 1
ATOM 744 N N . PHE A 1 90 ? -7.670 -4.303 -0.821 1.00 90.25 90 PHE A N 1
ATOM 745 C CA . PHE A 1 90 ? -6.333 -3.893 -1.243 1.00 90.25 90 PHE A CA 1
ATOM 746 C C . PHE A 1 90 ? -6.295 -3.821 -2.772 1.00 90.25 90 PHE A C 1
ATOM 748 O O . PHE A 1 90 ? -6.472 -4.849 -3.430 1.00 90.25 90 PHE A O 1
ATOM 755 N N . PRO A 1 91 ? -6.102 -2.629 -3.353 1.00 89.38 91 PRO A N 1
ATOM 756 C CA . PRO A 1 91 ? -6.089 -2.469 -4.798 1.00 89.38 91 PRO A CA 1
ATOM 757 C C . PRO A 1 91 ? -4.823 -3.036 -5.434 1.00 89.38 91 PRO A C 1
ATOM 759 O O . PRO A 1 91 ? -3.726 -2.946 -4.894 1.00 89.38 91 PRO A O 1
ATOM 762 N N . THR A 1 92 ? -4.966 -3.560 -6.645 1.00 89.00 92 THR A N 1
ATOM 763 C CA . THR A 1 92 ? -3.845 -3.981 -7.486 1.00 89.00 92 THR A CA 1
ATOM 764 C C . THR A 1 92 ? -3.548 -2.912 -8.530 1.00 89.00 92 THR A C 1
ATOM 766 O O . THR A 1 92 ? -4.434 -2.545 -9.307 1.00 89.00 92 THR A O 1
ATOM 769 N N . PHE A 1 93 ? -2.299 -2.453 -8.611 1.00 88.31 93 PHE A N 1
ATOM 770 C CA . PHE A 1 93 ? -1.876 -1.456 -9.594 1.00 88.31 93 PHE A CA 1
ATOM 771 C C . PHE A 1 93 ? -0.946 -2.075 -10.630 1.00 88.31 93 PHE A C 1
ATOM 773 O O . PHE A 1 93 ? -0.005 -2.786 -10.290 1.00 88.31 93 PHE A O 1
ATOM 780 N N . LYS A 1 94 ? -1.175 -1.766 -11.911 1.00 86.44 94 LYS A N 1
ATOM 781 C CA . LYS A 1 94 ? -0.308 -2.252 -12.996 1.00 86.44 94 LYS A CA 1
ATOM 782 C C . LYS A 1 94 ? 1.092 -1.647 -12.935 1.00 86.44 94 LYS A C 1
ATOM 784 O O . LYS A 1 94 ? 2.052 -2.342 -13.238 1.00 86.44 94 LYS A O 1
ATOM 789 N N . GLN A 1 95 ? 1.192 -0.366 -12.576 1.00 89.75 95 GLN A N 1
ATOM 790 C CA . GLN A 1 95 ? 2.475 0.335 -12.493 1.00 89.75 95 GLN A CA 1
ATOM 791 C C . GLN A 1 95 ? 3.222 0.119 -11.170 1.00 89.75 95 GLN A C 1
ATOM 793 O O . GLN A 1 95 ? 4.402 0.431 -11.104 1.00 89.75 95 GLN A O 1
ATOM 798 N N . TYR A 1 96 ? 2.551 -0.406 -10.139 1.00 93.25 96 TYR A N 1
ATOM 799 C CA . TYR A 1 96 ? 3.142 -0.614 -8.818 1.00 93.25 96 TYR A CA 1
ATOM 800 C C . TYR A 1 96 ? 2.866 -2.050 -8.356 1.00 93.25 96 TYR A C 1
ATOM 802 O O . TYR A 1 96 ? 1.818 -2.306 -7.751 1.00 93.25 96 TYR A O 1
ATOM 810 N N . PRO A 1 97 ? 3.731 -3.023 -8.693 1.00 92.94 97 PRO A N 1
ATOM 811 C CA . PRO A 1 97 ? 3.579 -4.393 -8.218 1.00 92.94 97 PRO A CA 1
ATOM 812 C C . PRO A 1 97 ? 3.655 -4.485 -6.689 1.00 92.94 97 PRO A C 1
ATOM 814 O O . PRO A 1 97 ? 4.390 -3.748 -6.031 1.00 92.94 97 PRO A O 1
ATOM 817 N N . ILE A 1 98 ? 2.918 -5.450 -6.135 1.00 94.25 98 ILE A N 1
ATOM 818 C CA . ILE A 1 98 ? 3.065 -5.859 -4.737 1.00 94.25 98 ILE A CA 1
ATOM 819 C C . ILE A 1 98 ? 4.395 -6.600 -4.613 1.00 94.25 98 ILE A C 1
ATOM 821 O O . ILE A 1 98 ? 4.579 -7.634 -5.248 1.00 94.25 98 ILE A O 1
ATOM 825 N N . THR A 1 99 ? 5.300 -6.100 -3.779 1.00 94.75 99 THR A N 1
ATOM 826 C CA . THR A 1 99 ? 6.622 -6.707 -3.529 1.00 94.75 99 THR A CA 1
ATOM 827 C C . THR A 1 99 ? 6.719 -7.357 -2.160 1.00 94.75 99 THR A C 1
ATOM 829 O O . THR A 1 99 ? 7.614 -8.164 -1.907 1.00 94.75 99 THR A O 1
ATOM 832 N N . PHE A 1 100 ? 5.785 -7.047 -1.262 1.00 95.00 100 PHE A N 1
ATOM 833 C CA . PHE A 1 100 ? 5.765 -7.621 0.071 1.00 95.00 100 PHE A CA 1
ATOM 834 C C . PHE A 1 100 ? 4.363 -7.609 0.667 1.00 95.00 100 PHE A C 1
ATOM 836 O O . PHE A 1 100 ? 3.645 -6.615 0.557 1.00 95.00 100 PHE A O 1
ATOM 843 N N . SER A 1 101 ? 3.981 -8.691 1.344 1.00 95.06 101 SER A N 1
ATOM 844 C CA . SER A 1 101 ? 2.809 -8.684 2.217 1.00 95.06 101 SER A CA 1
ATOM 845 C C . SER A 1 101 ? 3.028 -9.518 3.471 1.00 95.06 101 SER A C 1
ATOM 847 O O . SER A 1 101 ? 3.685 -10.564 3.450 1.00 95.06 101 SER A O 1
ATOM 849 N N . THR A 1 102 ? 2.485 -9.043 4.588 1.00 94.69 102 THR A N 1
ATOM 850 C CA . THR A 1 102 ? 2.694 -9.664 5.892 1.00 94.69 102 THR A CA 1
ATOM 851 C C . THR A 1 102 ? 1.564 -9.340 6.862 1.00 94.69 102 THR A C 1
ATOM 853 O O . THR A 1 102 ? 0.951 -8.278 6.786 1.00 94.69 102 THR A O 1
ATOM 856 N N . ILE A 1 103 ? 1.337 -10.229 7.828 1.00 93.25 103 ILE A N 1
ATOM 857 C CA . ILE A 1 103 ? 0.556 -9.929 9.034 1.00 93.25 103 ILE A CA 1
ATOM 858 C C . ILE A 1 103 ? 1.529 -9.668 10.179 1.00 93.25 103 ILE A C 1
ATOM 860 O O . ILE A 1 103 ? 2.449 -10.456 10.406 1.00 93.25 103 ILE A O 1
ATOM 864 N N . LEU A 1 104 ? 1.323 -8.568 10.892 1.00 93.06 104 LEU A N 1
ATOM 865 C CA . LEU A 1 104 ? 2.020 -8.205 12.116 1.00 93.06 104 LEU A CA 1
ATOM 866 C C . LEU A 1 104 ? 1.082 -8.426 13.301 1.00 93.06 104 LEU A C 1
ATOM 868 O O . LEU A 1 104 ? -0.051 -7.940 13.319 1.00 93.06 104 LEU A O 1
ATOM 872 N N . TYR A 1 105 ? 1.570 -9.145 14.304 1.00 91.38 105 TYR A N 1
ATOM 873 C CA . TYR A 1 105 ? 0.837 -9.426 15.531 1.00 91.38 105 TYR A CA 1
ATOM 874 C C . TYR A 1 105 ? 1.333 -8.535 16.668 1.00 91.38 105 TYR A C 1
ATOM 876 O O . TYR A 1 105 ? 2.524 -8.226 16.780 1.00 91.38 105 TYR A O 1
ATOM 884 N N . ALA A 1 106 ? 0.416 -8.149 17.553 1.00 89.06 106 ALA A N 1
ATOM 885 C CA . ALA A 1 106 ? 0.756 -7.422 18.764 1.00 89.06 106 ALA A CA 1
ATOM 886 C C . ALA A 1 106 ? 1.818 -8.163 19.602 1.00 89.06 106 ALA A C 1
ATOM 888 O O . ALA A 1 106 ? 1.809 -9.398 19.688 1.00 89.06 106 ALA A O 1
ATOM 889 N N . PRO A 1 107 ? 2.700 -7.429 20.305 1.00 82.94 107 PRO A N 1
ATOM 890 C CA . PRO A 1 107 ? 3.582 -8.049 21.281 1.00 82.94 107 PRO A CA 1
ATOM 891 C C . PRO A 1 107 ? 2.762 -8.812 22.333 1.00 82.94 107 PRO A C 1
ATOM 893 O O . PRO A 1 107 ? 1.722 -8.339 22.788 1.00 82.94 107 PRO A O 1
ATOM 896 N N . ASN A 1 108 ? 3.262 -9.982 22.740 1.00 83.00 108 ASN A N 1
ATOM 897 C CA . ASN A 1 108 ? 2.681 -10.831 23.788 1.00 83.00 108 ASN A CA 1
ATOM 898 C C . ASN A 1 108 ? 1.274 -11.387 23.480 1.00 83.00 108 ASN A C 1
ATOM 900 O O . ASN A 1 108 ? 0.520 -11.667 24.408 1.00 83.00 108 ASN A O 1
ATOM 904 N N . GLY A 1 109 ? 0.920 -11.558 22.201 1.00 77.56 109 GLY A N 1
ATOM 905 C CA . GLY A 1 109 ? -0.349 -12.187 21.813 1.00 77.56 109 GLY A CA 1
ATOM 906 C C . GLY A 1 109 ? -1.578 -11.302 22.031 1.00 77.56 109 GLY A C 1
ATOM 907 O O . GLY A 1 109 ? -2.669 -11.817 22.258 1.00 77.56 109 GLY A O 1
ATOM 908 N N . GLY A 1 110 ? -1.405 -9.978 21.999 1.00 84.19 110 GLY A N 1
ATOM 909 C CA . GLY A 1 110 ? -2.532 -9.046 22.004 1.00 84.19 110 GLY A CA 1
ATOM 910 C C . GLY A 1 110 ? -3.426 -9.189 20.764 1.00 84.19 110 GLY A C 1
ATOM 911 O O . GLY A 1 110 ? -3.041 -9.772 19.755 1.00 84.19 110 GLY A O 1
ATOM 912 N N . GLU A 1 111 ? -4.621 -8.606 20.831 1.00 88.94 111 GLU A N 1
ATOM 913 C CA . GLU A 1 111 ? -5.655 -8.751 19.792 1.00 88.94 111 GLU A CA 1
ATOM 914 C C . GLU A 1 111 ? -5.400 -7.908 18.532 1.00 88.94 111 GLU A C 1
ATOM 916 O O . GLU A 1 111 ? -6.083 -8.085 17.521 1.00 88.94 111 GLU A O 1
ATOM 921 N N . LYS A 1 112 ? -4.432 -6.982 18.574 1.00 90.56 112 LYS A N 1
ATOM 922 C CA . LYS A 1 112 ? -4.103 -6.139 17.421 1.00 90.56 112 LYS A CA 1
ATOM 923 C C . LYS A 1 112 ? -3.397 -6.961 16.346 1.00 90.56 112 LYS A C 1
ATOM 925 O O . LYS A 1 112 ? -2.349 -7.560 16.603 1.00 90.56 112 LYS A O 1
ATOM 930 N N . LYS A 1 113 ? -3.967 -6.934 15.144 1.00 91.69 113 LYS A N 1
ATOM 931 C CA . LYS A 1 113 ? -3.414 -7.511 13.923 1.00 91.69 113 LYS A CA 1
ATOM 932 C C . LYS A 1 113 ? -3.349 -6.433 12.849 1.00 91.69 113 LYS A C 1
ATOM 934 O O . LYS A 1 113 ? -4.381 -5.879 12.465 1.00 91.69 113 LYS A O 1
ATOM 939 N N . ASP A 1 114 ? -2.158 -6.203 12.320 1.00 94.00 114 ASP A N 1
ATOM 940 C CA . ASP A 1 114 ? -1.941 -5.275 11.217 1.00 94.00 114 ASP A CA 1
ATOM 941 C C . ASP A 1 114 ? -1.565 -6.069 9.963 1.00 94.00 114 ASP A C 1
ATOM 943 O O . ASP A 1 114 ? -0.556 -6.771 9.947 1.00 94.00 114 ASP A O 1
ATOM 947 N N . PHE A 1 115 ? -2.375 -5.982 8.914 1.00 94.88 115 PHE A N 1
ATOM 948 C CA . PHE A 1 115 ? -2.071 -6.583 7.623 1.00 94.88 115 PHE A CA 1
ATOM 949 C C . PHE A 1 115 ? -1.498 -5.519 6.699 1.00 94.88 115 PHE A C 1
ATOM 951 O O . PHE A 1 115 ? -2.120 -4.486 6.463 1.00 94.88 115 PHE A O 1
ATOM 958 N N . MET A 1 116 ? -0.289 -5.763 6.212 1.00 95.81 116 MET A N 1
ATOM 959 C CA . MET A 1 116 ? 0.536 -4.777 5.534 1.00 95.81 116 MET A CA 1
ATOM 960 C C . MET A 1 116 ? 0.909 -5.269 4.143 1.00 95.81 116 MET A C 1
ATOM 962 O O . MET A 1 116 ? 1.337 -6.412 3.981 1.00 95.81 116 MET A O 1
ATOM 966 N N . VAL A 1 117 ? 0.779 -4.384 3.158 1.00 96.50 117 VAL A N 1
ATOM 967 C CA . VAL A 1 117 ? 1.098 -4.629 1.752 1.00 96.50 117 VAL A CA 1
ATOM 968 C C . VAL A 1 117 ? 1.964 -3.487 1.236 1.00 96.50 117 VAL A C 1
ATOM 970 O O . VAL A 1 117 ? 1.586 -2.318 1.338 1.00 96.50 117 VAL A O 1
ATOM 973 N N . THR A 1 118 ? 3.123 -3.827 0.685 1.00 96.94 118 THR A N 1
ATOM 974 C CA . THR A 1 118 ? 4.060 -2.875 0.087 1.00 96.94 118 THR A CA 1
ATOM 975 C C . THR A 1 118 ? 3.970 -2.937 -1.428 1.00 96.94 118 THR A C 1
ATOM 977 O O . THR A 1 118 ? 4.013 -4.022 -2.016 1.00 96.94 118 THR A O 1
ATOM 980 N N . TYR A 1 119 ? 3.896 -1.759 -2.037 1.00 96.06 119 TYR A N 1
ATOM 981 C CA . TYR A 1 119 ? 3.911 -1.550 -3.473 1.00 96.06 119 TYR A CA 1
ATOM 982 C C . TYR A 1 119 ? 5.206 -0.833 -3.846 1.00 96.06 119 TYR A C 1
ATOM 984 O O . TYR A 1 119 ? 5.553 0.204 -3.268 1.00 96.06 119 TYR A O 1
ATOM 992 N N . SER A 1 120 ? 5.917 -1.390 -4.816 1.00 95.56 120 SER A N 1
ATOM 993 C CA . SER A 1 120 ? 7.184 -0.843 -5.302 1.00 95.56 120 SER A CA 1
ATOM 994 C C . SER A 1 120 ? 7.075 -0.480 -6.773 1.00 95.56 120 SER A C 1
ATOM 996 O O . SER A 1 120 ? 6.135 -0.880 -7.452 1.00 95.56 120 SER A O 1
ATOM 998 N N . GLU A 1 121 ? 8.046 0.267 -7.282 1.00 92.06 121 GLU A N 1
ATOM 999 C CA . GLU A 1 121 ? 8.105 0.618 -8.704 1.00 92.06 121 GLU A CA 1
ATOM 1000 C C . GLU A 1 121 ? 8.364 -0.613 -9.586 1.00 92.06 121 GLU A C 1
ATOM 1002 O O . GLU A 1 121 ? 7.828 -0.746 -10.685 1.00 92.06 121 GLU A O 1
ATOM 1007 N N . THR A 1 122 ? 9.170 -1.546 -9.083 1.00 90.12 122 THR A N 1
ATOM 1008 C CA . THR A 1 122 ? 9.536 -2.789 -9.761 1.00 90.12 122 THR A CA 1
ATOM 1009 C C . THR A 1 122 ? 9.543 -3.948 -8.771 1.00 90.12 122 THR A C 1
ATOM 1011 O O . THR A 1 122 ? 9.867 -3.743 -7.603 1.00 90.12 122 THR A O 1
ATOM 1014 N N . SER A 1 123 ? 9.244 -5.158 -9.253 1.00 88.19 123 SER A N 1
ATOM 1015 C CA . SER A 1 123 ? 9.527 -6.409 -8.537 1.00 88.19 123 SER A CA 1
ATOM 1016 C C . SER A 1 123 ? 10.887 -6.925 -9.009 1.00 88.19 123 SER A C 1
ATOM 1018 O O . SER A 1 123 ? 11.057 -7.205 -10.198 1.00 88.19 123 SER A O 1
ATOM 1020 N N . GLY A 1 124 ? 11.873 -6.928 -8.119 1.00 88.12 124 GLY A N 1
ATOM 1021 C CA . GLY A 1 124 ? 13.217 -7.449 -8.354 1.00 88.12 124 GLY A CA 1
ATOM 1022 C C . GLY A 1 124 ? 13.346 -8.907 -7.916 1.00 88.12 124 GLY A C 1
ATOM 1023 O O . GLY A 1 124 ? 12.394 -9.680 -7.993 1.00 88.12 124 GLY A O 1
ATOM 1024 N N . GLU A 1 125 ? 14.536 -9.311 -7.476 1.00 89.81 125 GLU A N 1
ATOM 1025 C CA . GLU A 1 125 ? 14.768 -10.687 -7.029 1.00 89.81 125 GLU A CA 1
ATOM 1026 C C . GLU A 1 125 ? 14.134 -10.957 -5.656 1.00 89.81 125 GLU A C 1
ATOM 1028 O O . GLU A 1 125 ? 13.955 -10.051 -4.841 1.00 89.81 125 GLU A O 1
ATOM 1033 N N . LEU A 1 126 ? 13.775 -12.218 -5.392 1.00 91.94 126 LEU A N 1
ATOM 1034 C CA . LEU A 1 126 ? 13.294 -12.630 -4.075 1.00 91.94 126 LEU A CA 1
ATOM 1035 C C . LEU A 1 126 ? 14.437 -12.506 -3.061 1.00 91.94 126 LEU A C 1
ATOM 1037 O O . LEU A 1 126 ? 15.492 -13.119 -3.227 1.00 91.94 126 LEU A O 1
ATOM 1041 N N . MET A 1 127 ? 14.205 -11.745 -1.998 1.00 90.44 127 MET A N 1
ATOM 1042 C CA . MET A 1 127 ? 15.158 -11.536 -0.919 1.00 90.44 127 MET A CA 1
ATOM 1043 C C . MET A 1 127 ? 14.972 -12.582 0.177 1.00 90.44 127 MET A C 1
ATOM 1045 O O . MET A 1 127 ? 13.853 -12.996 0.487 1.00 90.44 127 MET A O 1
ATOM 1049 N N . ASP A 1 128 ? 16.079 -12.960 0.812 1.00 87.56 128 ASP A N 1
ATOM 1050 C CA . ASP A 1 128 ? 16.026 -13.761 2.029 1.00 87.56 128 ASP A CA 1
ATOM 1051 C C . ASP A 1 128 ? 15.717 -12.852 3.223 1.00 87.56 128 ASP A C 1
ATOM 1053 O O . ASP A 1 128 ? 16.405 -11.856 3.469 1.00 87.56 128 ASP A O 1
ATOM 1057 N N . MET A 1 129 ? 14.652 -13.171 3.950 1.00 83.94 129 MET A N 1
ATOM 1058 C CA . MET A 1 129 ? 14.256 -12.452 5.151 1.00 83.94 129 MET A CA 1
ATOM 1059 C C . MET A 1 129 ? 13.812 -13.458 6.196 1.00 83.94 129 MET A C 1
ATOM 1061 O O . MET A 1 129 ? 12.821 -14.170 6.023 1.00 83.94 129 MET A O 1
ATOM 1065 N N . GLU A 1 130 ? 14.518 -13.472 7.322 1.00 78.69 130 GLU A N 1
ATOM 1066 C CA . GLU A 1 130 ? 14.061 -14.215 8.484 1.00 78.69 130 GLU A CA 1
ATOM 1067 C C . GLU A 1 130 ? 12.818 -13.526 9.055 1.00 78.69 130 GLU A C 1
ATOM 1069 O O . GLU A 1 130 ? 12.846 -12.366 9.476 1.00 78.69 130 GLU A O 1
ATOM 1074 N N . GLY A 1 131 ? 11.696 -14.246 9.042 1.00 74.94 131 GLY A N 1
ATOM 1075 C CA . GLY A 1 131 ? 10.498 -13.824 9.753 1.00 74.94 131 GLY A CA 1
ATOM 1076 C C . GLY A 1 131 ? 10.765 -13.742 11.256 1.00 74.94 131 GLY A C 1
ATOM 1077 O O . GLY A 1 131 ? 11.583 -14.479 11.803 1.00 74.94 131 GLY A O 1
ATOM 1078 N N . SER A 1 132 ? 10.047 -12.857 11.941 1.00 84.81 132 SER A N 1
ATOM 1079 C CA . SER A 1 132 ? 10.028 -12.839 13.406 1.00 84.81 132 SER A CA 1
ATOM 1080 C C . SER A 1 132 ? 8.800 -13.575 13.936 1.00 84.81 132 SER A C 1
ATOM 1082 O O . SER A 1 132 ? 7.784 -13.656 13.252 1.00 84.81 132 SER A O 1
ATOM 1084 N N . ASP A 1 133 ? 8.823 -14.001 15.201 1.00 84.12 133 ASP A N 1
ATOM 1085 C CA . ASP A 1 133 ? 7.657 -14.614 15.866 1.00 84.12 133 ASP A CA 1
ATOM 1086 C C . ASP A 1 133 ? 6.404 -13.712 15.879 1.00 84.12 133 ASP A C 1
ATOM 1088 O O . ASP A 1 133 ? 5.298 -14.160 16.176 1.00 84.12 133 ASP A O 1
ATOM 1092 N N . ARG A 1 134 ? 6.567 -12.416 15.586 1.00 87.19 134 ARG A N 1
ATOM 1093 C CA . ARG A 1 134 ? 5.489 -11.417 15.532 1.00 87.19 134 ARG A CA 1
ATOM 1094 C C . ARG A 1 134 ? 5.029 -11.116 14.115 1.00 87.19 134 ARG A C 1
ATOM 1096 O O . ARG A 1 134 ? 4.229 -10.203 13.917 1.00 87.19 134 ARG A O 1
ATOM 1103 N N . GLN A 1 135 ? 5.543 -11.847 13.139 1.00 90.94 135 GLN A N 1
ATOM 1104 C CA . GLN A 1 135 ? 5.355 -11.549 11.741 1.00 90.94 135 GLN A CA 1
ATOM 1105 C C . GLN A 1 135 ? 5.138 -12.827 10.940 1.00 90.94 135 GLN A C 1
ATOM 1107 O O . GLN A 1 135 ? 5.973 -13.726 10.922 1.00 90.94 135 GLN A O 1
ATOM 1112 N N . ARG A 1 136 ? 4.032 -12.875 10.204 1.00 91.06 136 ARG A N 1
ATOM 1113 C CA . ARG A 1 136 ? 3.777 -13.917 9.214 1.00 91.06 136 ARG A CA 1
ATOM 1114 C C . ARG A 1 136 ? 3.880 -13.311 7.824 1.00 91.06 136 ARG A C 1
ATOM 1116 O O . ARG A 1 136 ? 2.962 -12.612 7.396 1.00 91.06 136 ARG A O 1
ATOM 1123 N N . ILE A 1 137 ? 4.987 -13.592 7.143 1.00 92.31 137 ILE A N 1
ATOM 1124 C CA . ILE A 1 137 ? 5.191 -13.208 5.744 1.00 92.31 137 ILE A CA 1
ATOM 1125 C C . ILE A 1 137 ? 4.266 -14.060 4.872 1.00 92.31 137 ILE A C 1
ATOM 1127 O O . ILE A 1 137 ? 4.158 -15.273 5.060 1.00 92.31 137 ILE A O 1
ATOM 1131 N N . LEU A 1 138 ? 3.568 -13.409 3.948 1.00 90.75 138 LEU A N 1
ATOM 1132 C CA . LEU A 1 138 ? 2.597 -14.037 3.050 1.00 90.75 138 LEU A CA 1
ATOM 1133 C C . LEU A 1 138 ? 3.057 -13.966 1.594 1.00 90.75 138 LEU A C 1
ATOM 1135 O O . LEU A 1 138 ? 2.760 -14.865 0.812 1.00 90.75 138 LEU A O 1
ATOM 1139 N N . TYR A 1 139 ? 3.806 -12.920 1.242 1.00 91.19 139 TYR A N 1
ATOM 1140 C CA . TYR A 1 139 ? 4.391 -12.738 -0.080 1.00 91.19 139 TYR A CA 1
ATOM 1141 C C . TYR A 1 139 ? 5.687 -11.924 0.007 1.00 91.19 139 TYR A C 1
ATOM 1143 O O . TYR A 1 139 ? 5.738 -10.947 0.757 1.00 91.19 139 TYR A O 1
ATOM 1151 N N . GLY A 1 140 ? 6.694 -12.289 -0.792 1.00 92.06 140 GLY A N 1
ATOM 1152 C CA . GLY A 1 140 ? 8.008 -11.641 -0.799 1.00 92.06 140 GLY A CA 1
ATOM 1153 C C . GLY A 1 140 ? 8.842 -11.954 0.452 1.00 92.06 140 GLY A C 1
ATOM 1154 O O . GLY A 1 140 ? 8.634 -13.007 1.059 1.00 92.06 140 GLY A O 1
ATOM 1155 N N . PRO A 1 141 ? 9.763 -11.059 0.856 1.00 93.56 141 PRO A N 1
ATOM 1156 C CA . PRO A 1 141 ? 10.054 -9.759 0.239 1.00 93.56 141 PRO A CA 1
ATOM 1157 C C . PRO A 1 141 ? 10.811 -9.887 -1.084 1.00 93.56 141 PRO A C 1
ATOM 1159 O O . PRO A 1 141 ? 11.745 -10.670 -1.194 1.00 93.56 141 PRO A O 1
ATOM 1162 N N . TYR A 1 142 ? 10.423 -9.093 -2.075 1.00 92.50 142 TYR A N 1
ATOM 1163 C CA . TYR A 1 142 ? 11.183 -8.902 -3.311 1.00 92.50 142 TYR A CA 1
ATOM 1164 C C . TYR A 1 142 ? 11.945 -7.577 -3.260 1.00 92.50 142 TYR A C 1
ATOM 1166 O O . TYR A 1 142 ? 11.495 -6.624 -2.618 1.00 92.50 142 TYR A O 1
ATOM 1174 N N . GLU A 1 143 ? 13.080 -7.503 -3.950 1.00 91.44 143 GLU A N 1
ATOM 1175 C CA . GLU A 1 143 ? 13.804 -6.249 -4.138 1.00 91.44 143 GLU A CA 1
ATOM 1176 C C . GLU A 1 143 ? 12.921 -5.219 -4.855 1.00 91.44 143 GLU A C 1
ATOM 1178 O O . GLU A 1 143 ? 12.144 -5.550 -5.750 1.00 91.44 143 GLU A O 1
ATOM 1183 N N . GLY A 1 144 ? 13.051 -3.949 -4.485 1.00 89.44 144 GLY A N 1
ATOM 1184 C CA . GLY A 1 144 ? 12.328 -2.863 -5.137 1.00 89.44 144 GLY A CA 1
ATOM 1185 C C . GLY A 1 144 ? 12.194 -1.642 -4.242 1.00 89.44 144 GLY A C 1
ATOM 1186 O O . GLY A 1 144 ? 11.955 -1.756 -3.040 1.00 89.44 144 GLY A O 1
ATOM 1187 N N . GLU A 1 145 ? 12.319 -0.457 -4.833 1.00 92.50 145 GLU A N 1
ATOM 1188 C CA . GLU A 1 145 ? 12.107 0.796 -4.113 1.00 92.50 145 GLU A CA 1
ATOM 1189 C C . GLU A 1 145 ? 10.620 0.961 -3.781 1.00 92.50 145 GLU A C 1
ATOM 1191 O O . GLU A 1 145 ? 9.760 0.898 -4.664 1.00 92.50 145 GLU A O 1
ATOM 1196 N N . MET A 1 146 ? 10.316 1.115 -2.491 1.00 94.06 146 MET A N 1
ATOM 1197 C CA . MET A 1 146 ? 8.948 1.280 -2.009 1.00 94.06 146 MET A CA 1
ATOM 1198 C C . MET A 1 146 ? 8.391 2.629 -2.468 1.00 94.06 146 MET A C 1
ATOM 1200 O O . MET A 1 146 ? 8.969 3.680 -2.189 1.00 94.06 146 MET A O 1
ATOM 1204 N N . VAL A 1 147 ? 7.248 2.573 -3.150 1.00 96.19 147 VAL A N 1
ATOM 1205 C CA . VAL A 1 147 ? 6.496 3.752 -3.593 1.00 96.19 147 VAL A CA 1
ATOM 1206 C C . VAL A 1 147 ? 5.439 4.090 -2.550 1.00 96.19 147 VAL A C 1
ATOM 1208 O O . VAL A 1 147 ? 5.314 5.236 -2.130 1.00 96.19 147 VAL A O 1
ATOM 1211 N N . PHE A 1 148 ? 4.691 3.085 -2.095 1.00 97.50 148 PHE A N 1
ATOM 1212 C CA . PHE A 1 148 ? 3.779 3.249 -0.974 1.00 97.50 148 PHE A CA 1
ATOM 1213 C C . PHE A 1 148 ? 3.487 1.927 -0.277 1.00 97.50 148 PHE A C 1
ATOM 1215 O O . PHE A 1 148 ? 3.698 0.831 -0.805 1.00 97.50 148 PHE A O 1
ATOM 1222 N N . ARG A 1 149 ? 2.967 2.036 0.938 1.00 97.62 149 ARG A N 1
ATOM 1223 C CA . ARG A 1 149 ? 2.616 0.907 1.787 1.00 97.62 149 ARG A CA 1
ATOM 1224 C C . ARG A 1 149 ? 1.245 1.124 2.389 1.00 97.62 149 ARG A C 1
ATOM 1226 O O . ARG A 1 149 ? 0.981 2.174 2.964 1.00 97.62 149 ARG A O 1
ATOM 1233 N N . VAL A 1 150 ? 0.393 0.116 2.272 1.00 97.69 150 VAL A N 1
ATOM 1234 C CA . VAL A 1 150 ? -0.961 0.115 2.824 1.00 97.69 150 VAL A CA 1
ATOM 1235 C C . VAL A 1 150 ? -0.997 -0.867 3.983 1.00 97.69 150 VAL A C 1
ATOM 1237 O O . VAL A 1 150 ? -0.651 -2.036 3.825 1.00 97.69 150 VAL A O 1
ATOM 1240 N N . THR A 1 151 ? -1.455 -0.402 5.134 1.00 96.94 151 THR A N 1
ATOM 1241 C CA . THR A 1 151 ? -1.657 -1.215 6.327 1.00 96.94 151 THR A CA 1
ATOM 1242 C C . THR A 1 151 ? -3.113 -1.127 6.745 1.00 96.94 151 THR A C 1
ATOM 1244 O O . THR A 1 151 ? -3.624 -0.038 6.991 1.00 96.94 151 THR A O 1
ATOM 1247 N N . TYR A 1 152 ? -3.773 -2.269 6.873 1.00 95.56 152 TYR A N 1
ATOM 1248 C CA . TYR A 1 152 ? -5.060 -2.381 7.542 1.00 95.56 152 TYR A CA 1
ATOM 1249 C C . TYR A 1 152 ? -4.853 -2.850 8.983 1.00 95.56 152 TYR A C 1
ATOM 1251 O O . TYR A 1 152 ? -4.162 -3.839 9.222 1.00 95.56 152 TYR A O 1
ATOM 1259 N N . SER A 1 153 ? -5.486 -2.177 9.938 1.00 94.38 153 SER A N 1
ATOM 1260 C CA . SER A 1 153 ? -5.527 -2.569 11.344 1.00 94.38 153 SER A CA 1
ATOM 1261 C C . SER A 1 153 ? -6.955 -2.902 11.755 1.00 94.38 153 SER A C 1
ATOM 1263 O O . SER A 1 153 ? -7.872 -2.144 11.446 1.00 94.38 153 SER A O 1
ATOM 1265 N N . ASN A 1 154 ? -7.150 -3.962 12.543 1.00 92.94 154 ASN A N 1
ATOM 1266 C CA . ASN A 1 154 ? -8.452 -4.273 13.155 1.00 92.94 154 ASN A CA 1
ATOM 1267 C C . ASN A 1 154 ? -8.841 -3.314 14.303 1.00 92.94 154 ASN A C 1
ATOM 1269 O O . ASN A 1 154 ? -9.819 -3.538 15.011 1.00 92.94 154 ASN A O 1
ATOM 1273 N N . PHE A 1 155 ? -8.065 -2.250 14.518 1.00 92.94 155 PHE A N 1
ATOM 1274 C CA . PHE A 1 155 ? -8.350 -1.184 15.473 1.00 92.94 155 PHE A CA 1
ATOM 1275 C C . PHE A 1 155 ? -8.674 0.104 14.724 1.00 92.94 155 PHE A C 1
ATOM 1277 O O . PHE A 1 155 ? -8.134 0.374 13.653 1.00 92.94 155 PHE A O 1
ATOM 1284 N N . GLN A 1 156 ? -9.535 0.929 15.312 1.00 93.56 156 GLN A N 1
ATOM 1285 C CA . GLN A 1 156 ? -9.794 2.275 14.810 1.00 93.56 156 GLN A CA 1
ATOM 1286 C C . GLN A 1 156 ? -8.716 3.245 15.297 1.00 93.56 156 GLN A C 1
ATOM 1288 O O . GLN A 1 156 ? -8.256 3.175 16.440 1.00 93.56 156 GLN A O 1
ATOM 1293 N N . VAL A 1 15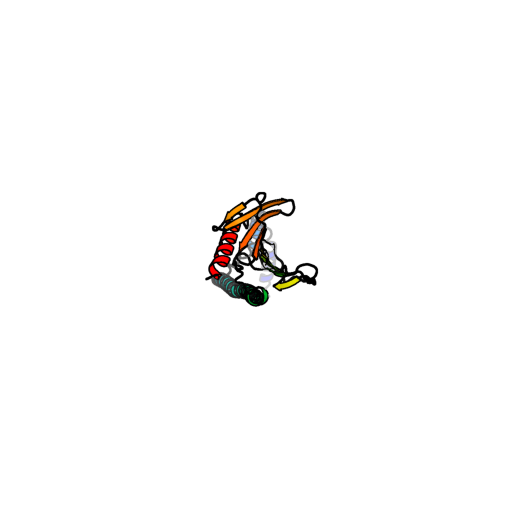7 ? -8.350 4.195 14.444 1.00 91.81 157 VAL A N 1
ATOM 1294 C CA . VAL A 1 157 ? -7.496 5.323 14.807 1.00 91.81 157 VAL A CA 1
ATOM 1295 C C . VAL A 1 157 ? -8.330 6.377 15.531 1.00 91.81 157 VAL A C 1
ATOM 1297 O O . VAL A 1 157 ? -9.446 6.719 15.127 1.00 91.81 157 VAL A O 1
ATOM 1300 N N . SER A 1 158 ? -7.773 6.920 16.614 1.00 89.12 158 SER A N 1
ATOM 1301 C CA . SER A 1 158 ? -8.388 8.016 17.359 1.00 89.12 158 SER A CA 1
ATOM 1302 C C . SER A 1 158 ? -8.200 9.338 16.617 1.00 89.12 158 SER A C 1
ATOM 1304 O O . SER A 1 158 ? -7.087 9.851 16.513 1.00 89.12 158 SER A O 1
ATOM 1306 N N . MET A 1 159 ? -9.299 9.903 16.118 1.00 83.94 159 MET A N 1
ATOM 1307 C CA . MET A 1 159 ? -9.322 11.239 15.522 1.00 83.94 159 MET A CA 1
ATOM 1308 C C . MET A 1 159 ? -9.531 12.269 16.631 1.00 83.94 159 MET A C 1
ATOM 1310 O O . MET A 1 159 ? -10.623 12.373 17.193 1.00 83.94 159 MET A O 1
ATOM 1314 N N . ASN A 1 160 ? -8.491 13.028 16.971 1.00 81.50 160 ASN A N 1
ATOM 1315 C CA . ASN A 1 160 ? -8.582 14.095 17.966 1.00 81.50 160 ASN A CA 1
ATOM 1316 C C . ASN A 1 160 ? -8.472 15.477 17.300 1.00 81.50 160 ASN A C 1
ATOM 1318 O O . ASN A 1 160 ? -8.060 15.598 16.153 1.00 81.50 160 ASN A O 1
ATOM 1322 N N . GLN A 1 161 ? -8.836 16.538 18.026 1.00 68.06 161 GLN A N 1
ATOM 1323 C CA . GLN A 1 161 ? -8.823 17.911 17.492 1.00 68.06 161 GLN A CA 1
ATOM 1324 C C . GLN A 1 161 ? -7.425 18.435 17.117 1.00 68.06 161 GLN A C 1
ATOM 1326 O O . GLN A 1 161 ? -7.331 19.489 16.497 1.00 68.06 161 GLN A O 1
ATOM 1331 N N . ARG A 1 162 ? -6.347 17.758 17.531 1.00 78.38 162 ARG A N 1
ATOM 1332 C CA . ARG A 1 162 ? -4.967 18.136 17.194 1.00 78.38 162 ARG A CA 1
ATOM 1333 C C . ARG A 1 162 ? -4.470 17.462 15.918 1.00 78.38 162 ARG A C 1
ATOM 1335 O O . ARG A 1 162 ? -3.445 17.885 15.400 1.00 78.38 162 ARG A O 1
ATOM 1342 N N . SER A 1 163 ? -5.158 16.426 15.444 1.00 84.50 163 SER A N 1
ATOM 1343 C CA . SER A 1 163 ? -4.863 15.785 14.168 1.00 84.50 163 SER A CA 1
ATOM 1344 C C . SER A 1 163 ? -5.168 16.748 13.023 1.00 84.50 163 SER A C 1
ATOM 1346 O O . SER A 1 163 ? -6.186 17.443 13.050 1.00 84.50 163 SER A O 1
ATOM 1348 N N . ASN A 1 164 ? -4.315 16.765 12.004 1.00 92.44 164 ASN A N 1
ATOM 1349 C CA . ASN A 1 164 ? -4.633 17.438 10.756 1.00 92.44 164 ASN A CA 1
ATOM 1350 C C . ASN A 1 164 ? -5.635 16.565 9.982 1.00 92.44 164 ASN A C 1
ATOM 1352 O O . ASN A 1 164 ? -5.304 15.461 9.552 1.00 92.44 164 ASN A O 1
ATOM 1356 N N . ILE A 1 165 ? -6.893 17.008 9.923 1.00 93.69 165 ILE A N 1
ATOM 1357 C CA . ILE A 1 165 ? -8.003 16.237 9.354 1.00 93.69 165 ILE A CA 1
ATOM 1358 C C . ILE A 1 165 ? -8.433 16.872 8.037 1.00 93.69 165 ILE A C 1
ATOM 1360 O O . ILE A 1 165 ? -8.883 18.017 8.009 1.00 93.69 165 ILE A O 1
ATOM 1364 N N . GLU A 1 166 ? -8.393 16.078 6.977 1.00 94.31 166 GLU A N 1
ATOM 1365 C CA . GLU A 1 166 ? -8.929 16.406 5.661 1.00 94.31 166 GLU A CA 1
ATOM 1366 C C . GLU A 1 166 ? -10.128 15.506 5.326 1.00 94.31 166 GLU A C 1
ATOM 1368 O O . GLU A 1 166 ? -10.512 14.615 6.090 1.00 94.31 166 GLU A O 1
ATOM 1373 N N . THR A 1 167 ? -10.797 15.790 4.210 1.00 95.19 167 THR A N 1
ATOM 1374 C CA . THR A 1 167 ? -11.840 14.918 3.660 1.00 95.19 167 THR A CA 1
ATOM 1375 C C . THR A 1 167 ? -11.414 14.472 2.274 1.00 95.19 167 THR A C 1
ATOM 1377 O O . THR A 1 167 ? -11.319 15.300 1.373 1.00 95.19 167 THR A O 1
ATOM 1380 N N . ILE A 1 168 ? -11.188 13.171 2.112 1.00 95.31 168 ILE A N 1
ATOM 1381 C CA . ILE A 1 168 ? -10.773 12.534 0.856 1.00 95.31 168 ILE A CA 1
ATOM 1382 C C . ILE A 1 168 ? -11.804 11.453 0.541 1.00 95.31 168 ILE A C 1
ATOM 1384 O O . ILE A 1 168 ? -12.212 10.722 1.444 1.00 95.31 168 ILE A O 1
ATOM 1388 N N . GLY A 1 169 ? -12.314 11.390 -0.693 1.00 91.94 169 GLY A N 1
ATOM 1389 C CA . GLY A 1 169 ? -13.353 10.414 -1.062 1.00 91.94 169 GLY A CA 1
ATOM 1390 C C . GLY A 1 169 ? -14.613 10.453 -0.176 1.00 91.94 169 GLY A C 1
ATOM 1391 O O . GLY A 1 169 ? -15.281 9.440 0.004 1.00 91.94 169 GLY A O 1
ATOM 1392 N N . GLY A 1 170 ? -14.920 11.600 0.446 1.00 93.06 170 GLY A N 1
ATOM 1393 C CA . GLY A 1 170 ? -16.046 11.753 1.379 1.00 93.06 170 GLY A CA 1
ATOM 1394 C C . GLY A 1 170 ? -15.824 11.188 2.792 1.00 93.06 170 GLY A C 1
ATOM 1395 O O . GLY A 1 170 ? -16.742 11.236 3.613 1.00 93.06 170 GLY A O 1
ATOM 1396 N N . VAL A 1 171 ? -14.624 10.693 3.107 1.00 94.25 171 VAL A N 1
ATOM 1397 C CA . VAL A 1 171 ? -14.253 10.154 4.424 1.00 94.25 171 VAL A CA 1
ATOM 1398 C C . VAL A 1 171 ? -13.305 11.117 5.133 1.00 94.25 171 VAL A C 1
ATOM 1400 O O . VAL A 1 171 ? -12.458 11.749 4.509 1.00 94.25 171 VAL A O 1
ATOM 1403 N N . LYS A 1 172 ? -13.447 11.241 6.458 1.00 94.62 172 LYS A N 1
ATOM 1404 C CA . LYS A 1 172 ? -12.502 12.007 7.281 1.00 94.62 172 LYS A CA 1
ATOM 1405 C C . LYS A 1 172 ? -11.179 11.259 7.376 1.00 94.62 172 LYS A C 1
ATOM 1407 O O . LYS A 1 172 ? -11.148 10.130 7.867 1.00 94.62 172 LYS A O 1
ATOM 1412 N N . THR A 1 173 ? -10.104 11.913 6.968 1.00 96.19 173 THR A N 1
ATOM 1413 C CA . THR A 1 173 ? -8.760 11.345 6.912 1.00 96.19 173 THR A CA 1
ATOM 1414 C C . THR A 1 173 ? -7.822 12.156 7.791 1.00 96.19 173 THR A C 1
ATOM 1416 O O . THR A 1 173 ? -7.802 13.381 7.707 1.00 96.19 173 THR A O 1
ATOM 1419 N N . ILE A 1 174 ? -7.035 11.490 8.632 1.00 97.00 174 ILE A N 1
ATOM 1420 C CA . ILE A 1 174 ? -5.875 12.116 9.270 1.00 97.00 174 ILE A CA 1
ATOM 1421 C C . ILE A 1 174 ? -4.759 12.133 8.234 1.00 97.00 174 ILE A C 1
ATOM 1423 O O . ILE A 1 174 ? -4.493 11.091 7.633 1.00 97.00 174 ILE A O 1
ATOM 1427 N N . VAL A 1 175 ? -4.137 13.288 8.025 1.00 96.56 175 VAL A N 1
ATOM 1428 C CA . VAL A 1 175 ? -3.043 13.438 7.068 1.00 96.56 175 VAL A CA 1
ATOM 1429 C C . VAL A 1 175 ? -1.852 14.123 7.716 1.00 96.56 175 VAL A C 1
ATOM 1431 O O . VAL A 1 175 ? -1.994 15.179 8.324 1.00 96.56 175 VAL A O 1
ATOM 1434 N N . ASP A 1 176 ? -0.672 13.548 7.547 1.00 95.31 176 ASP A N 1
ATOM 1435 C CA . ASP A 1 176 ? 0.586 14.139 7.990 1.00 95.31 176 ASP A CA 1
ATOM 1436 C C . ASP A 1 176 ? 1.585 14.129 6.833 1.00 95.31 176 ASP A C 1
ATOM 1438 O O . ASP A 1 176 ? 1.557 13.256 5.967 1.00 95.31 176 ASP A O 1
ATOM 1442 N N . GLU A 1 177 ? 2.470 15.117 6.804 1.00 95.31 177 GLU A N 1
ATOM 1443 C CA . GLU A 1 177 ? 3.513 15.233 5.791 1.00 95.31 177 GLU A CA 1
ATOM 1444 C C . GLU A 1 177 ? 4.856 15.387 6.500 1.00 95.31 177 GLU A C 1
ATOM 1446 O O . GLU A 1 177 ? 5.001 16.221 7.398 1.00 95.31 177 GLU A O 1
ATOM 1451 N N . ILE A 1 178 ? 5.813 14.529 6.154 1.00 94.75 178 ILE A N 1
ATOM 1452 C CA . ILE A 1 178 ? 7.115 14.436 6.812 1.00 94.75 178 ILE A CA 1
ATOM 1453 C C . ILE A 1 178 ? 8.190 14.513 5.740 1.00 94.75 178 ILE A C 1
ATOM 1455 O O . ILE A 1 178 ? 8.286 13.634 4.894 1.00 94.75 178 ILE A O 1
ATOM 1459 N N . GLU A 1 179 ? 9.040 15.526 5.810 1.00 94.88 179 GLU A N 1
ATOM 1460 C CA . GLU A 1 179 ? 10.214 15.653 4.950 1.00 94.88 179 GLU A CA 1
ATOM 1461 C C . GLU A 1 179 ? 11.472 15.536 5.816 1.00 94.88 179 GLU A C 1
ATOM 1463 O O . GLU A 1 179 ? 11.617 16.238 6.822 1.00 94.88 179 GLU A O 1
ATOM 1468 N N . ASN A 1 180 ? 12.350 14.591 5.484 1.00 92.31 180 ASN A N 1
ATOM 1469 C CA . ASN A 1 180 ? 13.613 14.365 6.184 1.00 92.31 180 ASN A CA 1
ATOM 1470 C C . ASN A 1 180 ? 14.679 13.795 5.231 1.00 92.31 180 ASN A C 1
ATOM 1472 O O . ASN A 1 180 ? 14.426 13.593 4.047 1.00 92.31 180 ASN A O 1
ATOM 1476 N N . ASP A 1 181 ? 15.870 13.501 5.759 1.00 90.19 181 ASP A N 1
ATOM 1477 C CA . ASP A 1 181 ? 16.993 12.964 4.973 1.00 90.19 181 ASP A CA 1
ATOM 1478 C C . ASP A 1 181 ? 16.683 11.624 4.273 1.00 90.19 181 ASP A C 1
ATOM 1480 O O . ASP A 1 181 ? 17.369 11.254 3.323 1.00 90.19 181 ASP A O 1
ATOM 1484 N N . ASN A 1 182 ? 15.659 10.894 4.730 1.00 85.38 182 ASN A N 1
ATOM 1485 C CA . ASN A 1 182 ? 15.233 9.619 4.154 1.00 85.38 182 ASN A CA 1
ATOM 1486 C C . ASN A 1 182 ? 14.155 9.775 3.070 1.00 85.38 182 ASN A C 1
ATOM 1488 O O . ASN A 1 182 ? 13.784 8.769 2.468 1.00 85.38 182 ASN A O 1
ATOM 1492 N N . GLY A 1 183 ? 13.632 10.984 2.838 1.00 91.56 183 GLY A N 1
ATOM 1493 C CA . GLY A 1 183 ? 12.650 11.255 1.790 1.00 91.56 183 GLY A CA 1
ATOM 1494 C C . GLY A 1 183 ? 11.509 12.180 2.211 1.00 91.56 183 GLY A C 1
ATOM 1495 O O . GLY A 1 183 ? 11.476 12.736 3.314 1.00 91.56 183 GLY A O 1
ATOM 1496 N N . HIS A 1 184 ? 10.557 12.330 1.293 1.00 95.69 184 HIS A N 1
ATOM 1497 C CA . HIS A 1 184 ? 9.340 13.113 1.469 1.00 95.69 184 HIS A CA 1
ATOM 1498 C C . HIS A 1 184 ? 8.148 12.166 1.567 1.00 95.69 184 HIS A C 1
ATOM 1500 O O . HIS A 1 184 ? 7.770 11.518 0.599 1.00 95.69 184 HIS A O 1
ATOM 1506 N N . PHE A 1 185 ? 7.559 12.067 2.751 1.00 96.69 185 PHE A N 1
ATOM 1507 C CA . PHE A 1 185 ? 6.495 11.121 3.044 1.00 96.69 185 PHE A CA 1
ATOM 1508 C C . PHE A 1 185 ? 5.166 11.826 3.258 1.00 96.69 185 PHE A C 1
ATOM 1510 O O . PHE A 1 185 ? 5.078 12.804 4.003 1.00 96.69 185 PHE A O 1
ATOM 1517 N N . TRP A 1 186 ? 4.111 11.272 2.670 1.00 97.44 186 TRP A N 1
ATOM 1518 C CA . TRP A 1 186 ? 2.737 11.659 2.964 1.00 97.44 186 TRP A CA 1
ATOM 1519 C C . TRP A 1 186 ? 2.005 10.485 3.602 1.00 97.44 186 TRP A C 1
ATOM 1521 O O . TRP A 1 186 ? 1.950 9.384 3.053 1.00 97.44 186 TRP A O 1
ATOM 1531 N N . LEU A 1 187 ? 1.494 10.715 4.805 1.00 97.38 187 LEU A N 1
ATOM 1532 C CA . LEU A 1 187 ? 0.881 9.711 5.656 1.00 97.38 187 LEU A CA 1
ATOM 1533 C C . LEU A 1 187 ? -0.614 9.970 5.720 1.00 97.38 187 LEU A C 1
ATOM 1535 O O . LEU A 1 187 ? -1.039 11.091 5.993 1.00 97.38 187 LEU A O 1
ATOM 1539 N N . VAL A 1 188 ? -1.413 8.931 5.513 1.00 97.81 188 VAL A N 1
ATOM 1540 C CA . VAL A 1 188 ? -2.873 9.029 5.516 1.00 97.81 188 VAL A CA 1
ATOM 1541 C C . VAL A 1 188 ? -3.452 7.940 6.394 1.00 97.81 188 VAL A C 1
ATOM 1543 O O . VAL A 1 188 ? -3.039 6.788 6.326 1.00 97.81 188 VAL A O 1
ATOM 1546 N N . SER A 1 189 ? -4.424 8.279 7.234 1.00 97.44 189 SER A N 1
ATOM 1547 C CA . SER A 1 189 ? -5.163 7.295 8.024 1.00 97.44 189 SER A CA 1
ATOM 1548 C C . SER A 1 189 ? -6.655 7.568 8.029 1.00 97.44 189 SER A C 1
ATOM 1550 O O . SER A 1 189 ? -7.081 8.715 8.163 1.00 97.44 189 SER A O 1
ATOM 1552 N N . PHE A 1 190 ? -7.468 6.521 7.955 1.00 96.19 190 PHE A N 1
ATOM 1553 C CA . PHE A 1 190 ? -8.919 6.646 8.069 1.00 96.19 190 PHE A CA 1
ATOM 1554 C C . PHE A 1 190 ? -9.560 5.391 8.644 1.00 96.19 190 PHE A C 1
ATOM 1556 O O . PHE A 1 190 ? -9.040 4.285 8.517 1.00 96.19 190 PHE A O 1
ATOM 1563 N N . ASN A 1 191 ? -10.709 5.578 9.288 1.00 94.75 191 ASN A N 1
ATOM 1564 C CA . ASN A 1 191 ? -11.473 4.482 9.867 1.00 94.75 191 ASN A CA 1
ATOM 1565 C C . ASN A 1 191 ? -12.457 3.916 8.845 1.00 94.75 191 ASN A C 1
ATOM 1567 O O . ASN A 1 191 ? -13.113 4.659 8.117 1.00 94.75 191 ASN A O 1
ATOM 1571 N N . VAL A 1 192 ? -12.603 2.598 8.874 1.00 92.50 192 VAL A N 1
ATOM 1572 C CA . VAL A 1 192 ? -13.686 1.852 8.232 1.00 92.50 192 VAL A CA 1
ATOM 1573 C C . VAL A 1 192 ? -14.495 1.132 9.312 1.00 92.50 192 VAL A C 1
ATOM 1575 O O . VAL A 1 192 ? -14.222 1.270 10.506 1.00 92.50 192 VAL A O 1
ATOM 1578 N N . LYS A 1 193 ? -15.527 0.379 8.918 1.00 88.38 193 LYS A N 1
ATOM 1579 C CA . LYS A 1 193 ? -16.488 -0.231 9.850 1.00 88.38 193 LYS A CA 1
ATOM 1580 C C . LYS A 1 193 ? -15.811 -1.000 10.998 1.00 88.38 193 LYS A C 1
ATOM 1582 O O . LYS A 1 193 ? -16.126 -0.738 12.156 1.00 88.38 193 LYS A O 1
ATOM 1587 N N . ASN A 1 194 ? -14.859 -1.873 10.669 1.00 87.62 194 ASN A N 1
ATOM 1588 C CA . ASN A 1 194 ? -14.243 -2.816 11.611 1.00 87.62 194 ASN A CA 1
ATOM 1589 C C . ASN A 1 194 ? -12.739 -2.582 11.834 1.00 87.62 194 ASN A C 1
ATOM 1591 O O . ASN A 1 194 ? -12.038 -3.447 12.344 1.00 87.62 194 ASN A O 1
ATOM 1595 N N . GLY A 1 195 ? -12.225 -1.409 11.463 1.00 92.88 195 GLY A N 1
ATOM 1596 C CA . GLY A 1 195 ? -10.794 -1.157 11.550 1.00 92.88 195 GLY A CA 1
ATOM 1597 C C . GLY A 1 195 ? -10.388 0.192 10.991 1.00 92.88 195 GLY A C 1
ATOM 1598 O O . GLY A 1 195 ? -11.190 1.125 10.902 1.00 92.88 195 GLY A O 1
ATOM 1599 N N . SER A 1 196 ? -9.131 0.291 10.596 1.00 95.31 196 SER A N 1
ATOM 1600 C CA . SER A 1 196 ? -8.574 1.478 9.969 1.00 95.31 196 SER A CA 1
ATOM 1601 C C . SER A 1 196 ? -7.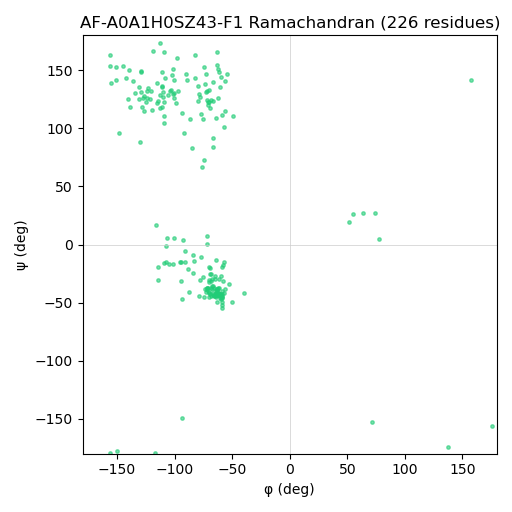537 1.125 8.920 1.00 95.31 196 SER A C 1
ATOM 1603 O O . SER A 1 196 ? -6.885 0.085 8.992 1.00 95.31 196 SER A O 1
ATOM 1605 N N . TYR A 1 197 ? -7.381 2.022 7.958 1.00 96.94 197 TYR A N 1
ATOM 1606 C CA . TYR A 1 197 ? -6.254 2.026 7.045 1.00 96.94 197 TYR A CA 1
ATOM 1607 C C . TYR A 1 197 ? -5.234 3.065 7.496 1.00 96.94 197 TYR A C 1
ATOM 1609 O O . TYR A 1 197 ? -5.603 4.161 7.918 1.00 96.94 197 TYR A O 1
ATOM 1617 N N . TYR A 1 198 ? -3.962 2.710 7.363 1.00 97.44 198 TYR A N 1
ATOM 1618 C CA . TYR A 1 198 ? -2.802 3.583 7.431 1.00 97.44 198 TYR A CA 1
ATOM 1619 C C . TYR A 1 198 ? -2.017 3.413 6.133 1.00 97.44 198 TYR A C 1
ATOM 1621 O O . TYR A 1 198 ? -1.687 2.289 5.757 1.00 97.44 198 TYR A O 1
ATOM 1629 N N . ILE A 1 199 ? -1.740 4.508 5.438 1.00 98.12 199 ILE A N 1
ATOM 1630 C CA . ILE A 1 199 ? -1.046 4.502 4.156 1.00 98.12 199 ILE A CA 1
ATOM 1631 C C . ILE A 1 199 ? 0.142 5.448 4.251 1.00 98.12 199 ILE A C 1
ATOM 1633 O O . ILE A 1 199 ? -0.006 6.602 4.648 1.00 98.12 199 ILE A O 1
ATOM 1637 N N . GLU A 1 200 ? 1.311 4.944 3.887 1.00 97.94 200 GLU A N 1
ATOM 1638 C CA . GLU A 1 200 ? 2.556 5.699 3.802 1.00 97.94 200 GLU A CA 1
ATOM 1639 C C . GLU A 1 200 ? 2.960 5.788 2.337 1.00 97.94 200 GLU A C 1
ATOM 1641 O O . GLU A 1 200 ? 3.203 4.760 1.705 1.00 97.94 200 GLU A O 1
ATOM 1646 N N . PHE A 1 201 ? 3.014 7.003 1.801 1.00 98.06 201 PHE A N 1
ATOM 1647 C CA . PHE A 1 201 ? 3.492 7.285 0.453 1.00 98.06 201 PHE A CA 1
ATOM 1648 C C . PHE A 1 201 ? 4.891 7.886 0.520 1.00 98.06 201 PHE A C 1
ATOM 1650 O O . PHE A 1 201 ? 5.104 8.833 1.274 1.00 98.06 201 PHE A O 1
ATOM 1657 N N . ASN A 1 202 ? 5.813 7.373 -0.290 1.00 96.94 202 ASN A N 1
ATOM 1658 C CA . ASN A 1 202 ? 7.106 7.987 -0.564 1.00 96.94 202 ASN A CA 1
ATOM 1659 C C . ASN A 1 202 ? 6.957 8.878 -1.809 1.00 96.94 202 ASN A C 1
ATOM 1661 O O . ASN A 1 202 ? 6.956 8.391 -2.943 1.00 96.94 202 ASN A O 1
ATOM 1665 N N . LEU A 1 203 ? 6.728 10.172 -1.588 1.00 96.25 203 LEU A N 1
ATOM 1666 C CA . LEU A 1 203 ? 6.495 11.140 -2.652 1.00 96.25 203 LEU A CA 1
ATOM 1667 C C . LEU A 1 203 ? 7.791 11.411 -3.419 1.00 96.25 203 LEU A C 1
ATOM 1669 O O . LEU A 1 203 ? 8.849 11.672 -2.849 1.00 96.25 203 LEU A O 1
ATOM 1673 N N . SER A 1 204 ? 7.692 11.358 -4.742 1.00 93.62 204 SER A N 1
ATOM 1674 C CA . SER A 1 204 ? 8.801 11.593 -5.667 1.00 93.62 204 SER A CA 1
ATOM 1675 C C . SER A 1 204 ? 8.262 12.044 -7.024 1.00 93.62 204 SER A C 1
ATOM 1677 O O . SER A 1 204 ? 7.052 12.099 -7.230 1.00 93.62 204 SER A O 1
ATOM 1679 N N . GLU A 1 205 ? 9.140 12.293 -7.998 1.00 90.00 205 GLU A N 1
ATOM 1680 C CA . GLU A 1 205 ? 8.725 12.566 -9.387 1.00 90.00 205 GLU A CA 1
ATOM 1681 C C . GLU A 1 205 ? 7.893 11.427 -10.015 1.00 90.00 205 GLU A C 1
ATOM 1683 O O . GLU A 1 205 ? 7.234 11.624 -11.032 1.00 90.00 205 GLU A O 1
ATOM 1688 N N . LYS A 1 206 ? 7.931 10.220 -9.434 1.00 87.38 206 LYS A N 1
ATOM 1689 C CA . LYS A 1 206 ? 7.223 9.028 -9.930 1.00 87.38 206 LYS A CA 1
ATOM 1690 C C . LYS A 1 206 ? 5.867 8.797 -9.265 1.00 87.38 206 LYS A C 1
ATOM 1692 O O . LYS A 1 206 ? 5.089 7.967 -9.740 1.00 87.38 206 LYS A O 1
ATOM 1697 N N . LEU A 1 207 ? 5.623 9.467 -8.144 1.00 94.56 207 LEU A N 1
ATOM 1698 C CA . LEU A 1 207 ? 4.373 9.420 -7.405 1.00 94.56 207 LEU A CA 1
ATOM 1699 C C . LEU A 1 207 ? 4.170 10.779 -6.741 1.00 94.56 207 LEU A C 1
ATOM 1701 O O . LEU A 1 207 ? 4.689 11.047 -5.653 1.00 94.56 207 LEU A O 1
ATOM 1705 N N . GLU A 1 208 ? 3.399 11.630 -7.404 1.00 95.88 208 GLU A N 1
ATOM 1706 C CA . GLU A 1 208 ? 3.049 12.929 -6.860 1.00 95.88 208 GLU A CA 1
ATOM 1707 C C . GLU A 1 208 ? 1.872 12.806 -5.884 1.00 95.88 208 GLU A C 1
ATOM 1709 O O . GLU A 1 208 ? 1.104 11.840 -5.879 1.00 95.88 208 GLU A O 1
ATOM 1714 N N . LYS A 1 209 ? 1.672 13.836 -5.057 1.00 96.00 209 LYS A N 1
ATOM 1715 C CA . LYS A 1 209 ? 0.581 13.863 -4.071 1.00 96.00 209 LYS A CA 1
ATOM 1716 C C . LYS A 1 209 ? -0.806 13.697 -4.708 1.00 96.00 209 LYS A C 1
ATOM 1718 O O . LYS A 1 209 ? -1.693 13.119 -4.089 1.00 96.00 209 LYS A O 1
ATOM 1723 N N . VAL A 1 210 ? -1.004 14.174 -5.940 1.00 96.31 210 VAL A N 1
ATOM 1724 C CA . VAL A 1 210 ? -2.271 14.007 -6.676 1.00 96.31 210 VAL A CA 1
ATOM 1725 C C . VAL A 1 210 ? -2.558 12.539 -7.018 1.00 96.31 210 VAL A C 1
ATOM 1727 O O . VAL A 1 210 ? -3.700 12.085 -6.896 1.00 96.31 210 VAL A O 1
ATOM 1730 N N . ASP A 1 211 ? -1.523 11.771 -7.361 1.00 95.56 211 ASP A N 1
ATOM 1731 C CA . ASP A 1 211 ? -1.634 10.334 -7.608 1.00 95.56 211 ASP A CA 1
ATOM 1732 C C . ASP A 1 211 ? -1.899 9.592 -6.297 1.00 95.56 211 ASP A C 1
ATOM 1734 O O . ASP A 1 211 ? -2.775 8.729 -6.229 1.00 95.56 211 ASP A O 1
ATOM 1738 N N . ALA A 1 212 ? -1.203 9.985 -5.226 1.00 96.81 212 ALA A N 1
ATOM 1739 C CA . ALA A 1 212 ? -1.411 9.435 -3.893 1.00 96.81 212 ALA A CA 1
ATOM 1740 C C . ALA A 1 212 ? -2.853 9.651 -3.399 1.00 96.81 212 ALA A C 1
ATOM 1742 O O . ALA A 1 212 ? -3.476 8.716 -2.899 1.00 96.81 212 ALA A O 1
ATOM 1743 N N . ILE A 1 213 ? -3.427 10.845 -3.595 1.00 97.31 213 ILE A N 1
ATOM 1744 C CA . ILE A 1 213 ? -4.842 11.122 -3.286 1.00 97.31 213 ILE A CA 1
ATOM 1745 C C . ILE A 1 213 ? -5.758 10.180 -4.073 1.00 97.31 213 ILE A C 1
ATOM 1747 O O . ILE A 1 213 ? -6.650 9.574 -3.485 1.00 97.31 213 ILE A O 1
ATOM 1751 N N . SER A 1 214 ? -5.502 9.991 -5.369 1.00 96.44 214 SER A N 1
ATOM 1752 C CA . SER A 1 214 ? -6.298 9.089 -6.214 1.00 96.44 214 SER A CA 1
ATOM 1753 C C . SER A 1 214 ? -6.237 7.633 -5.726 1.00 96.44 214 SER A C 1
ATOM 1755 O O . SER A 1 214 ? -7.242 6.920 -5.741 1.00 96.44 214 SER A O 1
ATOM 1757 N N . ILE A 1 215 ? -5.074 7.188 -5.238 1.00 96.81 215 ILE A N 1
ATOM 1758 C CA . ILE A 1 215 ? -4.902 5.868 -4.614 1.00 96.81 215 ILE A CA 1
ATOM 1759 C C . ILE A 1 215 ? -5.732 5.764 -3.329 1.00 96.81 215 ILE A C 1
ATOM 1761 O O . ILE A 1 215 ? -6.428 4.768 -3.132 1.00 96.81 215 ILE A O 1
ATOM 1765 N N . VAL A 1 216 ? -5.700 6.785 -2.467 1.00 97.25 216 VAL A N 1
ATOM 1766 C CA . VAL A 1 216 ? -6.510 6.820 -1.237 1.00 97.25 216 VAL A CA 1
ATOM 1767 C C . VAL A 1 216 ? -8.000 6.743 -1.565 1.00 97.25 216 VAL A C 1
ATOM 1769 O O . VAL A 1 216 ? -8.713 5.942 -0.962 1.00 97.25 216 VAL A O 1
ATOM 1772 N N . GLU A 1 217 ? -8.474 7.530 -2.532 1.00 96.62 217 GLU A N 1
ATOM 1773 C CA . GLU A 1 217 ? -9.875 7.516 -2.966 1.00 96.62 217 GLU A CA 1
ATOM 1774 C C . GLU A 1 217 ? -10.303 6.137 -3.471 1.00 96.62 217 GLU A C 1
ATOM 1776 O O . GLU A 1 217 ? -11.367 5.652 -3.090 1.00 96.62 217 GLU A O 1
ATOM 1781 N N . ASN A 1 218 ? -9.451 5.467 -4.249 1.00 95.38 218 ASN A N 1
ATOM 1782 C CA . ASN A 1 218 ? -9.719 4.117 -4.731 1.00 95.38 218 ASN A CA 1
ATOM 1783 C C . ASN A 1 218 ? -9.833 3.095 -3.584 1.00 95.38 218 ASN A C 1
ATOM 1785 O O . ASN A 1 218 ? -10.742 2.263 -3.587 1.00 95.38 218 ASN A O 1
ATOM 1789 N N . ILE A 1 219 ? -8.955 3.177 -2.577 1.00 95.00 219 ILE A N 1
ATOM 1790 C CA . ILE A 1 219 ? -9.029 2.305 -1.394 1.00 95.00 219 ILE A CA 1
ATOM 1791 C C . ILE A 1 219 ? -10.320 2.578 -0.616 1.00 95.00 219 ILE A C 1
ATOM 1793 O O . ILE A 1 219 ? -11.005 1.636 -0.214 1.00 95.00 219 ILE A O 1
ATOM 1797 N N . ILE A 1 220 ? -10.679 3.851 -0.430 1.00 94.69 220 ILE A N 1
ATOM 1798 C CA . ILE A 1 220 ? -11.919 4.255 0.238 1.00 94.69 220 ILE A CA 1
ATOM 1799 C C . ILE A 1 220 ? -13.130 3.677 -0.503 1.00 94.69 220 ILE A C 1
ATOM 1801 O O . ILE A 1 220 ? -13.947 2.993 0.114 1.00 94.69 220 ILE A O 1
ATOM 1805 N N . GLU A 1 221 ? -13.227 3.888 -1.814 1.00 93.06 221 GLU A N 1
ATOM 1806 C CA . GLU A 1 221 ? -14.337 3.399 -2.633 1.00 93.06 221 GLU A CA 1
ATOM 1807 C C . GLU A 1 221 ? -14.463 1.871 -2.565 1.00 93.06 221 GLU A C 1
ATOM 1809 O O . GLU A 1 221 ? -15.559 1.353 -2.325 1.00 93.06 221 GLU A O 1
ATOM 1814 N N . GLY A 1 222 ? -13.349 1.146 -2.701 1.00 89.88 222 GLY A N 1
ATOM 1815 C CA . GLY A 1 222 ? -13.330 -0.312 -2.598 1.00 89.88 222 GLY A CA 1
ATOM 1816 C C . GLY A 1 222 ? -13.718 -0.817 -1.206 1.00 89.88 222 GLY A C 1
ATOM 1817 O O . GLY A 1 222 ? -14.491 -1.766 -1.088 1.00 89.88 222 GLY A O 1
ATOM 1818 N N . SER A 1 223 ? -13.274 -0.136 -0.145 1.00 86.75 223 SER A N 1
ATOM 1819 C CA . SER A 1 223 ? -13.613 -0.493 1.241 1.00 86.75 223 SER A CA 1
ATOM 1820 C C . SER A 1 223 ? -15.084 -0.249 1.601 1.00 86.75 223 SER A C 1
ATOM 1822 O O . SER A 1 223 ? -15.619 -0.908 2.488 1.00 86.75 223 SER A O 1
ATOM 1824 N N . ILE A 1 224 ? -15.759 0.681 0.916 1.00 82.06 224 ILE A N 1
ATOM 1825 C CA . ILE A 1 224 ? -17.186 0.970 1.119 1.00 82.06 224 ILE A CA 1
ATOM 1826 C C . ILE A 1 224 ? -18.057 0.058 0.247 1.00 82.06 224 ILE A C 1
ATOM 1828 O O . ILE A 1 224 ? -19.107 -0.408 0.693 1.00 82.06 224 ILE A O 1
ATOM 1832 N N . THR A 1 225 ? -17.647 -0.188 -0.999 1.00 70.50 225 THR A N 1
ATOM 1833 C CA . THR A 1 225 ? -18.456 -0.921 -1.985 1.00 70.50 225 THR A CA 1
ATOM 1834 C C . THR A 1 225 ? -18.579 -2.400 -1.646 1.00 70.50 225 THR A C 1
ATOM 1836 O O . THR A 1 225 ? -19.646 -2.970 -1.857 1.00 70.50 225 THR A O 1
ATOM 1839 N N . ASN A 1 226 ? -17.556 -2.998 -1.030 1.00 57.56 226 ASN A N 1
ATOM 1840 C CA . ASN A 1 226 ? -17.622 -4.394 -0.600 1.00 57.56 226 ASN A CA 1
ATOM 1841 C C . ASN A 1 226 ? -18.550 -4.633 0.614 1.00 57.56 226 ASN A C 1
ATOM 1843 O O . ASN A 1 226 ? -18.694 -5.766 1.042 1.00 57.56 226 ASN A O 1
ATOM 1847 N N . ILE A 1 227 ? -19.217 -3.601 1.158 1.00 50.59 227 ILE A N 1
ATOM 1848 C CA . ILE A 1 227 ? -20.176 -3.715 2.281 1.00 50.59 227 ILE A CA 1
ATOM 1849 C C . ILE A 1 227 ? -21.640 -3.888 1.784 1.00 50.59 227 ILE A C 1
ATOM 1851 O O . ILE A 1 227 ? -22.574 -3.905 2.592 1.00 50.59 227 ILE A O 1
ATOM 1855 N N . ARG A 1 228 ? -21.886 -4.003 0.470 1.00 36.50 228 ARG A N 1
ATOM 1856 C CA . ARG A 1 228 ? -23.227 -4.216 -0.120 1.00 36.50 228 ARG A CA 1
ATOM 1857 C C . ARG A 1 228 ? -23.413 -5.613 -0.690 1.00 36.50 228 ARG A C 1
ATOM 1859 O O . ARG A 1 228 ? -24.537 -6.130 -0.506 1.00 36.50 228 ARG A O 1
#

Secondary structure (DSSP, 8-state):
--HHHHHHHHHHHHHSSSS----HHHHHHHHHHHH--------HHHHHHHHHHHHHHHHHHHHHHHHHHHHHHHHHHHHHHHHT-S-------SSS-EEEEEEEEPGGG-S-EEEEEEEES---PBPP-PPPTTEEEEE-PBP--EEEEEEEESS-----TTS-EEEETTEEEEEEEEEETTEEEEEEEEEETTEEEEEEEEEBTTB-HHHHHHHHHHHHHHHHHTT-

Foldseek 3Di:
DDPVVVVVVVCCVPPPPPPPPCPPVNVVVVVVVVVPDPPPPDDPVVVVVVVVVVVVVVVVPVVVLVVQQVVVVVLVVVCCCVPVVALQDDDRDPQWGWQWWKWFADPPRDPKIKTKTFTFRDFAAFDDDDDDPRMDTRHGNGDGDTFKMKIWIQAFDDDDPPFPWDAALNFIKGWDWDADPVATWIWIKGDDDRTIMIMIGRDDPVAHVVNVSVSVNVSVCSNVVSVD

Organism: NCBI:txid930152

Nearest PDB structures (foldseek):
  6jwp-assembly1_E  TM=5.207E-01  e=1.659E+00  Saccharomyces cerevisiae S288C
  3lgo-assembly1_A  TM=4.839E-01  e=3.071E+00  Saccharomyces cerevisiae
  2ove-assembly1_A  TM=2.524E-01  e=2.336E-01  Homo sapiens
  6jwp-assembly2_J  TM=3.552E-01  e=1.483E+00  Saccharomyces cerevisiae S288C
  4pn1-assembly3_D  TM=1.285E-01  e=1.193E-01  Schizosaccharomyces pombe

Mean predicted aligned error: 14.29 Å

Solvent-accessible surface area (backbone atoms only — not comparable to full-atom values): 13133 Å² total; per-residue (Å²): 136,61,74,71,61,53,59,51,51,59,52,50,72,70,63,69,74,78,74,67,78,72,46,76,68,55,53,47,53,50,50,52,61,71,65,57,66,79,77,74,74,76,57,68,70,57,57,53,51,52,52,50,51,53,51,51,53,54,61,70,52,54,63,62,64,53,55,57,58,55,50,53,56,52,56,50,54,55,48,40,56,71,76,64,75,48,66,78,57,81,85,86,46,92,72,35,39,76,26,31,29,34,40,37,46,34,79,94,77,45,92,52,42,36,42,36,39,33,24,10,64,45,72,54,58,80,50,92,72,88,72,49,102,48,39,48,75,76,40,67,45,31,39,55,61,68,39,33,35,45,30,41,28,64,49,67,73,86,86,52,94,84,54,50,71,49,72,54,80,88,38,70,25,40,50,50,77,49,77,54,101,89,45,39,34,44,36,40,33,36,66,54,99,73,14,17,42,42,36,45,32,47,49,44,100,89,38,45,70,71,55,50,50,53,51,51,32,50,41,50,51,46,44,55,59,62,75,116

Radius of gyration: 35.87 Å; Cα contacts (8 Å, |Δi|>4): 312; chains: 1; bounding box: 90×39×100 Å